Protein 3IM1 (pdb70)

Foldseek 3Di:
DDQDDQPQQQPFAAQDDDAQDPVLLVQLLVQDDLPQALLSLLLSLLPRPVLVPQDDDPPNLVVLVVLQVVFDHDDPPVDDCVDSSSLSSSLLRCQQVVPDDPPSSVVSSLVSLSPRQNSLVSNLCSCVVVFFLCSVVSLQVLQCSQASHHLPDQQCVSQQPCDPVLVVLCVVVVNRHLVSLVPDDDVSNCVSPPDDVSSVVRSCVQSLQPFAKDKDWDWDCQVAAAAFDKGKIKIKMAGPDQHPAQFHRYSRRRHTDGKKKKKWKAAVVVSGTFWIDIGHPRGRMDMDMTIGGGHDAAKTKMKIKIGISHGHPNIDMDIDMGGHD

B-factor: mean 34.62, std 9.52, range [18.9, 93.63]

InterPro domains:
  IPR001650 Helicase, C-terminal domain-like [PF00271] (772-878)
  IPR001650 Helicase, C-terminal domain-like [PS51194] (718-921)
  IPR001650 Helicase, C-terminal domain-like [SM00490] (787-879)
  IPR004179 Sec63 domain [PF02889] (999-1307)
  IPR004179 Sec63 domain [PF02889] (1848-2158)
  IPR004179 Sec63 domain [SM00973] (998-1308)
  IPR004179 Sec63 domain [SM00973] (1846-2160)
  IPR011545 DEAD/DEAH-box helicase domain [PF00270] (500-679)
  IPR011545 DEAD/DEAH-box helicase domain [PF00270] (1349-1518)
  IPR014001 Helicase superfamily 1/2, ATP-binding domain [PS51192] (508-692)
  IPR014001 Helicase superfamily 1/2, ATP-binding domain [PS51192] (1357-1533)
  IPR014001 Helicase superfamily 1/2, ATP-binding domain [SM00487] (495-707)
  IPR014001 Helicase superfamily 1/2, ATP-binding domain [SM00487] (1344-1549)
  IPR014756 Immunoglobulin E-set [SSF81296] (1196-1309)
  IPR014756 Immunoglobulin E-set [SSF81296] (2051-2162)
  IPR027417 P-loop containing nucleoside triphosphate hydrolase [G3DSA:3.40.50.300] (486-702)
  IPR027417 P-loop containing nucleoside triphosphate hydrolase [G3DSA:3.40.50.300] (703-898)
  IPR027417 P-loop containing nucleoside triphosphate hydrolase [G3DSA:3.40.50.300] (1312-1539)
  IPR027417 P-loop containing nucleoside triphosphate hydrolase [G3DSA:3.40.50.300] (1540-1740)
  IPR027417 P-loop containing nucleoside triphosphate hydrolase [SSF52540] (506-893)

Nearest PDB structures (foldseek):
  3im2-assembly1_A  TM=9.579E-01  e=3.573E-57  Saccharomyces cerevisiae
  3jcm-assembly1_N  TM=9.478E-01  e=3.377E-57  Saccharomyces cerevisiae S288C
  7b9v-assembly1_B  TM=9.512E-01  e=3.891E-55  Saccharomyces cerevisiae
  5m52-assembly2_B  TM=9.543E-01  e=1.427E-54  Saccharomyces cerevisiae
  5dca-assembly1_A  TM=9.531E-01  e=4.177E-54  Saccharomyces cerevisiae S288C

Structure (mmCIF, N/CA/C/O backbone):
data_3IM1
#
_entry.id   3IM1
#
_cell.length_a   55.235
_cell.length_b   76.504
_cell.length_c   84.585
_cell.angle_alpha   90.00
_cell.angle_beta   90.00
_cell.angle_gamma   90.00
#
_symmetry.space_group_name_H-M   'P 21 21 21'
#
loop_
_entity.id
_entity.type
_entity.pdbx_description
1 polymer 'Pre-mRNA-splicing helicase BRR2'
2 water water
#
loop_
_atom_site.group_PDB
_atom_site.id
_atom_site.type_symbol
_atom_site.label_atom_id
_atom_site.label_alt_id
_atom_site.label_comp_id
_atom_site.label_asym_id
_atom_site.label_entity_id
_atom_site.label_seq_id
_atom_site.pdbx_PDB_ins_code
_atom_site.Cartn_x
_atom_site.Cartn_y
_atom_site.Cartn_z
_atom_site.occupancy
_atom_site.B_iso_or_equiv
_atom_site.auth_seq_id
_atom_site.auth_comp_id
_atom_site.auth_asym_id
_atom_site.auth_atom_id
_atom_site.pdbx_PDB_model_num
ATOM 1 N N . GLU A 1 4 ? 16.780 62.829 -36.107 1.00 37.96 1839 GLU A N 1
ATOM 2 C CA . GLU A 1 4 ? 16.590 64.045 -35.262 1.00 38.17 1839 GLU A CA 1
ATOM 3 C C . GLU A 1 4 ? 16.368 63.648 -33.807 1.00 37.72 1839 GLU A C 1
ATOM 4 O O . GLU A 1 4 ? 17.328 63.365 -33.083 1.00 38.28 1839 GLU A O 1
ATOM 10 N N . ALA A 1 5 ? 15.097 63.615 -33.396 1.00 37.06 1840 ALA A N 1
ATOM 11 C CA . ALA A 1 5 ? 14.688 63.354 -32.016 1.00 35.88 1840 ALA A CA 1
ATOM 12 C C . ALA A 1 5 ? 15.235 64.376 -31.018 1.00 34.96 1840 ALA A C 1
ATOM 13 O O . ALA A 1 5 ? 16.223 64.128 -30.323 1.00 34.80 1840 ALA A O 1
ATOM 15 N N . THR A 1 6 ? 14.589 65.538 -30.973 0.50 33.55 1841 THR A N 1
ATOM 16 C CA . THR A 1 6 ? 14.873 66.538 -29.952 0.50 32.10 1841 THR A CA 1
ATOM 17 C C . THR A 1 6 ? 14.383 66.000 -28.607 0.50 31.35 1841 THR A C 1
ATOM 18 O O . THR A 1 6 ? 13.268 65.483 -28.505 0.50 30.73 1841 THR A O 1
ATOM 22 N N . GLU A 1 7 ? 15.236 66.095 -27.589 1.00 30.57 1842 GLU A N 1
ATOM 23 C CA . GLU A 1 7 ? 14.824 65.828 -26.215 1.00 30.04 1842 GLU A CA 1
ATOM 24 C C . GLU A 1 7 ? 14.011 67.030 -25.738 1.00 29.61 1842 GLU A C 1
ATOM 25 O O . GLU A 1 7 ? 14.532 68.141 -25.646 1.00 29.19 1842 GLU A O 1
ATOM 31 N N A ILE A 1 8 ? 12.730 66.805 -25.456 0.50 29.27 1843 ILE A N 1
ATOM 32 N N B ILE A 1 8 ? 12.737 66.787 -25.430 0.50 29.28 1843 ILE A N 1
ATOM 33 C CA A ILE A 1 8 ? 11.842 67.875 -25.017 0.50 29.16 1843 ILE A CA 1
ATOM 34 C CA B ILE A 1 8 ? 11.801 67.831 -25.014 0.50 29.20 1843 ILE A CA 1
ATOM 35 C C A ILE A 1 8 ? 11.765 67.904 -23.498 0.50 29.68 1843 ILE A C 1
ATOM 36 C C B ILE A 1 8 ? 11.748 67.899 -23.488 0.50 29.70 1843 ILE A C 1
ATOM 37 O O A ILE A 1 8 ? 11.493 66.879 -22.867 0.50 29.50 1843 ILE A O 1
ATOM 38 O O B ILE A 1 8 ? 11.475 66.887 -22.837 0.50 29.55 1843 ILE A O 1
ATOM 47 N N . ILE A 1 9 ? 12.015 69.083 -22.928 1.00 29.86 1844 ILE A N 1
ATOM 48 C CA . ILE A 1 9 ? 11.953 69.303 -21.465 1.00 31.08 1844 ILE A CA 1
ATOM 49 C C . ILE A 1 9 ? 11.015 70.488 -21.197 1.00 31.66 1844 ILE A C 1
ATOM 50 O O . ILE A 1 9 ? 11.454 71.641 -21.092 1.00 32.08 1844 ILE A O 1
ATOM 55 N N . SER A 1 10 ? 9.720 70.195 -21.121 1.00 32.49 1845 SER A N 1
ATOM 56 C CA . SER A 1 10 ? 8.696 71.239 -21.066 1.00 33.34 1845 SER A CA 1
ATOM 57 C C . SER A 1 10 ? 8.670 71.997 -19.733 1.00 34.11 1845 SER A C 1
ATOM 58 O O . SER A 1 10 ? 8.121 73.107 -19.651 1.00 35.12 1845 SER A O 1
ATOM 61 N N . THR A 1 11 ? 9.261 71.398 -18.704 1.00 34.29 1846 THR A N 1
ATOM 62 C CA . THR A 1 11 ? 9.279 72.001 -17.364 1.00 35.01 1846 THR A CA 1
ATOM 63 C C . THR A 1 11 ? 10.632 72.615 -16.987 1.00 35.65 1846 THR A C 1
ATOM 64 O O . THR A 1 11 ? 10.866 72.943 -15.810 1.00 35.37 1846 THR A O 1
ATOM 68 N N . LEU A 1 12 ? 11.513 72.809 -17.972 1.00 35.52 1847 LEU A N 1
ATOM 69 C CA . LEU A 1 12 ? 12.842 73.371 -17.691 1.00 35.97 1847 LEU A CA 1
ATOM 70 C C . LEU A 1 12 ? 12.716 74.741 -17.024 1.00 37.03 1847 LEU A C 1
ATOM 71 O O . LEU A 1 12 ? 13.274 74.968 -15.932 1.00 36.96 1847 LEU A O 1
ATOM 76 N N . SER A 1 13 ? 11.954 75.629 -17.669 1.00 37.54 1848 SER A N 1
ATOM 77 C CA . SER A 1 13 ? 11.759 77.007 -17.217 1.00 38.66 1848 SER A CA 1
ATOM 78 C C . SER A 1 13 ? 10.272 77.330 -17.008 1.00 39.17 1848 SER A C 1
ATOM 79 O O . SER A 1 13 ? 9.929 78.387 -16.464 1.00 40.10 1848 SER A O 1
ATOM 82 N N . ASN A 1 14 ? 9.401 76.431 -17.462 1.00 39.33 1849 ASN A N 1
ATOM 83 C CA . ASN A 1 14 ? 7.950 76.628 -17.359 1.00 39.54 1849 ASN A CA 1
ATOM 84 C C . ASN A 1 14 ? 7.349 75.564 -16.453 1.00 39.70 1849 ASN A C 1
ATOM 85 O O . ASN A 1 14 ? 6.780 74.562 -16.914 1.00 40.12 1849 ASN A O 1
ATOM 90 N N . GLY A 1 15 ? 7.478 75.795 -15.153 1.00 39.70 1850 GLY A N 1
ATOM 91 C CA . GLY A 1 15 ? 7.105 74.791 -14.167 1.00 39.19 1850 GLY A CA 1
ATOM 92 C C . GLY A 1 15 ? 5.612 74.614 -13.991 1.00 38.84 1850 GLY A C 1
ATOM 93 O O . GLY A 1 15 ? 4.822 75.534 -14.240 1.00 38.70 1850 GLY A O 1
ATOM 94 N N . LEU A 1 16 ? 5.237 73.410 -13.568 1.00 38.17 1851 LEU A N 1
ATOM 95 C CA . LEU A 1 16 ? 3.875 73.119 -13.120 1.00 37.79 1851 LEU A CA 1
ATOM 96 C C . LEU A 1 16 ? 3.641 73.845 -11.798 1.00 36.93 1851 LEU A C 1
ATOM 97 O O . LEU A 1 16 ? 4.591 74.192 -11.099 1.00 36.08 1851 LEU A O 1
ATOM 102 N N . ILE A 1 17 ? 2.385 74.090 -11.445 1.00 36.31 1852 ILE A N 1
ATOM 103 C CA . ILE A 1 17 ? 2.129 74.754 -10.171 1.00 36.12 1852 ILE A CA 1
ATOM 104 C C . ILE A 1 17 ? 1.916 73.713 -9.070 1.00 35.80 1852 ILE A C 1
ATOM 105 O O . ILE A 1 17 ? 0.964 72.925 -9.122 1.00 35.40 1852 ILE A O 1
ATOM 110 N N . ALA A 1 18 ? 2.818 73.713 -8.086 1.00 35.11 1853 ALA A N 1
ATOM 111 C CA . ALA A 1 18 ? 2.723 72.811 -6.940 1.00 35.02 1853 ALA A CA 1
ATOM 112 C C . ALA A 1 18 ? 1.487 73.171 -6.117 1.00 35.11 1853 ALA A C 1
ATOM 113 O O . ALA A 1 18 ? 1.199 74.355 -5.912 1.00 35.17 1853 ALA A O 1
ATOM 115 N N . SER A 1 19 ? 0.749 72.151 -5.679 1.00 34.93 1854 SER A N 1
ATOM 116 C CA . SER A 1 19 ? -0.451 72.361 -4.855 1.00 35.04 1854 SER A CA 1
ATOM 117 C C . SER A 1 19 ? -0.042 73.079 -3.571 1.00 35.02 1854 SER A C 1
ATOM 118 O O . SER A 1 19 ? 0.901 72.657 -2.889 1.00 34.46 1854 SER A O 1
ATOM 121 N N . HIS A 1 20 ? -0.744 74.165 -3.255 1.00 35.20 1855 HIS A N 1
ATOM 122 C CA . HIS A 1 20 ? -0.405 74.990 -2.098 1.00 35.34 1855 HIS A CA 1
ATOM 123 C C . HIS A 1 20 ? -0.869 74.319 -0.816 1.00 34.94 1855 HIS A C 1
ATOM 124 O O . HIS A 1 20 ? -1.979 73.786 -0.750 1.00 34.71 1855 HIS A O 1
ATOM 131 N N . TYR A 1 21 ? -0.008 74.343 0.197 1.00 33.97 1856 TYR A N 1
ATOM 132 C CA . TYR A 1 21 ? -0.389 73.910 1.538 1.00 33.55 1856 TYR A CA 1
ATOM 133 C C . TYR A 1 21 ? 0.499 74.594 2.573 1.00 33.25 1856 TYR A C 1
ATOM 134 O O . TYR A 1 21 ? 1.595 75.068 2.248 1.00 33.50 1856 TYR A O 1
ATOM 143 N N . GLY A 1 22 ? 0.023 74.638 3.810 1.00 33.00 1857 GLY A N 1
ATOM 144 C CA . GLY A 1 22 ? 0.852 75.081 4.930 1.00 32.21 1857 GLY A CA 1
ATOM 145 C C . GLY A 1 22 ? 1.256 73.887 5.782 1.00 31.25 1857 GLY A C 1
ATOM 146 O O . GLY A 1 22 ? 0.402 73.059 6.126 1.00 31.49 1857 GLY A O 1
ATOM 147 N N . VAL A 1 23 ? 2.545 73.811 6.131 1.00 29.61 1858 VAL A N 1
ATOM 148 C CA . VAL A 1 23 ? 3.076 72.738 6.979 1.00 27.91 1858 VAL A CA 1
ATOM 149 C C . VAL A 1 23 ? 2.292 72.697 8.299 1.00 26.93 1858 VAL A C 1
ATOM 150 O O . VAL A 1 23 ? 2.034 73.738 8.913 1.00 26.26 1858 VAL A O 1
ATOM 154 N N . SER A 1 24 ? 1.892 71.494 8.698 1.00 26.48 1859 SER A N 1
ATOM 155 C CA . SER A 1 24 ? 1.104 71.297 9.929 1.00 26.46 1859 SER A CA 1
ATOM 156 C C . SER A 1 24 ? 1.874 71.587 11.221 1.00 26.03 1859 SER A C 1
ATOM 157 O O . SER A 1 24 ? 3.103 71.386 11.307 1.00 24.98 1859 SER A O 1
ATOM 160 N N . PHE A 1 25 ? 1.144 72.032 12.244 1.00 25.56 1860 PHE A N 1
ATOM 161 C CA . PHE A 1 25 ? 1.770 72.240 13.547 1.00 25.84 1860 PHE A CA 1
ATOM 162 C C . PHE A 1 25 ? 2.378 70.934 14.091 1.00 26.07 1860 PHE A C 1
ATOM 163 O O . PHE A 1 25 ? 3.438 70.958 14.721 1.00 25.62 1860 PHE A O 1
ATOM 171 N N . PHE A 1 26 ? 1.719 69.803 13.796 1.00 26.69 1861 PHE A N 1
ATOM 172 C CA . PHE A 1 26 ? 2.196 68.461 14.153 1.00 27.42 1861 PHE A CA 1
ATOM 173 C C . PHE A 1 26 ? 3.615 68.209 13.615 1.00 27.25 1861 PHE A C 1
ATOM 174 O O . PHE A 1 26 ? 4.513 67.729 14.327 1.00 26.82 1861 PHE A O 1
ATOM 182 N N . THR A 1 27 ? 3.808 68.550 12.350 1.00 26.47 1862 THR A N 1
ATOM 183 C CA . THR A 1 27 ? 5.112 68.411 11.710 1.00 26.59 1862 THR A CA 1
ATOM 184 C C . THR A 1 27 ? 6.158 69.353 12.323 1.00 26.57 1862 THR A C 1
ATOM 185 O O . THR A 1 27 ? 7.315 68.944 12.573 1.00 26.12 1862 THR A O 1
ATOM 189 N N . ILE A 1 28 ? 5.758 70.600 12.576 1.00 26.06 1863 ILE A N 1
ATOM 190 C CA . ILE A 1 28 ? 6.673 71.548 13.236 1.00 25.66 1863 ILE A CA 1
ATOM 191 C C . ILE A 1 28 ? 7.101 70.969 14.594 1.00 25.35 1863 ILE A C 1
ATOM 192 O O . ILE A 1 28 ? 8.287 70.996 14.945 1.00 25.03 1863 ILE A O 1
ATOM 197 N N . GLN A 1 29 ? 6.140 70.451 15.364 1.00 24.70 1864 GLN A N 1
ATOM 198 C CA . GLN A 1 29 ? 6.471 69.817 16.654 1.00 25.22 1864 GLN A CA 1
ATOM 199 C C . GLN A 1 29 ? 7.482 68.668 16.503 1.00 25.22 1864 GLN A C 1
ATOM 200 O O . GLN A 1 29 ? 8.481 68.593 17.237 1.00 25.50 1864 GLN A O 1
ATOM 206 N N A SER A 1 30 ? 7.231 67.786 15.538 0.50 24.37 1865 SER A N 1
ATOM 207 N N B SER A 1 30 ? 7.227 67.781 15.539 0.50 25.27 1865 SER A N 1
ATOM 208 C CA A SER A 1 30 ? 8.120 66.656 15.288 0.50 24.14 1865 SER A CA 1
ATOM 209 C CA B SER A 1 30 ? 8.125 66.660 15.250 0.50 26.11 1865 SER A CA 1
ATOM 210 C C A SER A 1 30 ? 9.525 67.101 14.880 0.50 24.66 1865 SER A C 1
ATOM 211 C C B SER A 1 30 ? 9.526 67.128 14.906 0.50 25.65 1865 SER A C 1
ATOM 212 O O A SER A 1 30 ? 10.520 66.540 15.351 0.50 25.08 1865 SER A O 1
ATOM 213 O O B SER A 1 30 ? 10.513 66.609 15.437 0.50 26.07 1865 SER A O 1
ATOM 218 N N . PHE A 1 31 ? 9.609 68.094 13.992 1.00 24.87 1866 PHE A N 1
ATOM 219 C CA . PHE A 1 31 ? 10.911 68.617 13.531 1.00 24.64 1866 PHE A CA 1
ATOM 220 C C . PHE A 1 31 ? 11.675 69.284 14.696 1.00 25.07 1866 PHE A C 1
ATOM 221 O O . PHE A 1 31 ? 12.866 69.037 14.882 1.00 24.85 1866 PHE A O 1
ATOM 229 N N . VAL A 1 32 ? 10.985 70.096 15.497 1.00 25.12 1867 VAL A N 1
ATOM 230 C CA . VAL A 1 32 ? 11.609 70.724 16.672 1.00 24.63 1867 VAL A CA 1
ATOM 231 C C . VAL A 1 32 ? 12.195 69.654 17.612 1.00 25.44 1867 VAL A C 1
ATOM 232 O O . VAL A 1 32 ? 13.320 69.809 18.110 1.00 25.11 1867 VAL A O 1
ATOM 236 N N . SER A 1 33 ? 11.441 68.580 17.855 1.00 25.59 1868 SER A N 1
ATOM 237 C CA . SER A 1 33 ? 11.894 67.466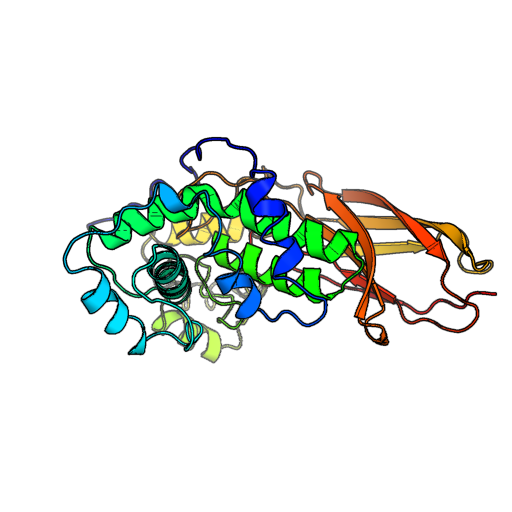 18.706 1.00 27.69 1868 SER A CA 1
ATOM 238 C C . SER A 1 33 ? 13.170 66.782 18.198 1.00 27.89 1868 SER A C 1
ATOM 239 O O . SER A 1 33 ? 14.036 66.397 19.002 1.00 28.74 1868 SER A O 1
ATOM 242 N N . SER A 1 34 ? 13.270 66.638 16.869 1.00 27.36 1869 SER A N 1
ATOM 243 C CA . SER A 1 34 ? 14.333 65.860 16.214 1.00 28.91 1869 SER A CA 1
ATOM 244 C C . SER A 1 34 ? 15.597 66.650 15.878 1.00 28.76 1869 SER A C 1
ATOM 245 O O . SER A 1 34 ? 16.685 66.054 15.752 1.00 30.75 1869 SER A O 1
ATOM 248 N N . LEU A 1 35 ? 15.461 67.965 15.712 1.00 28.04 1870 LEU A N 1
ATOM 249 C CA . LEU A 1 35 ? 16.586 68.820 15.301 1.00 27.41 1870 LEU A CA 1
ATOM 250 C C . LEU A 1 35 ? 17.356 69.375 16.496 1.00 27.11 1870 LEU A C 1
ATOM 251 O O . LEU A 1 35 ? 16.802 69.524 17.586 1.00 27.38 1870 LEU A O 1
ATOM 256 N N . SER A 1 36 ? 18.642 69.648 16.291 1.00 26.75 1871 SER A N 1
ATOM 257 C CA . SER A 1 36 ? 19.482 70.276 17.324 1.00 27.15 1871 SER A CA 1
ATOM 258 C C . SER A 1 36 ? 20.589 71.111 16.683 1.00 26.55 1871 SER A C 1
ATOM 259 O O . SER A 1 36 ? 20.748 71.093 15.443 1.00 26.53 1871 SER A O 1
ATOM 262 N N . ASN A 1 37 ? 21.359 71.819 17.513 1.00 26.43 1872 ASN A N 1
ATOM 263 C CA . ASN A 1 37 ? 22.493 72.599 17.012 1.00 26.76 1872 ASN A CA 1
ATOM 264 C C . ASN A 1 37 ? 23.632 71.746 16.429 1.00 26.69 1872 ASN A C 1
ATOM 265 O O . ASN A 1 37 ? 24.557 72.286 15.827 1.00 27.13 1872 ASN A O 1
ATOM 270 N N . THR A 1 38 ? 23.550 70.419 16.589 1.00 26.18 1873 THR A N 1
ATOM 271 C CA . THR A 1 38 ? 24.563 69.516 16.043 1.00 26.89 1873 THR A CA 1
ATOM 272 C C . THR A 1 38 ? 24.044 68.686 14.856 1.00 26.06 1873 THR A C 1
ATOM 273 O O . THR A 1 38 ? 24.779 67.857 14.305 1.00 26.15 1873 THR A O 1
ATOM 277 N N . SER A 1 39 ? 22.788 68.904 14.459 1.00 25.35 1874 SER A N 1
ATOM 278 C CA . SER A 1 39 ? 22.235 68.185 13.294 1.00 25.58 1874 SER A CA 1
ATOM 279 C C . SER A 1 39 ? 23.114 68.359 12.048 1.00 24.94 1874 SER A C 1
ATOM 280 O O . SER A 1 39 ? 23.546 69.486 11.732 1.00 25.61 1874 SER A O 1
ATOM 283 N N . THR A 1 40 ? 23.363 67.233 11.370 1.00 24.55 1875 THR A N 1
ATOM 284 C CA . THR A 1 40 ? 24.135 67.153 10.099 1.00 24.62 1875 THR A CA 1
ATOM 285 C C . THR A 1 40 ? 23.205 67.117 8.866 1.00 24.06 1875 THR A C 1
ATOM 286 O O . THR A 1 40 ? 21.971 66.990 9.014 1.00 24.38 1875 THR A O 1
ATOM 290 N N A LEU A 1 41 ? 23.781 67.214 7.662 0.50 23.64 1876 LEU A N 1
ATOM 291 N N B LEU A 1 41 ? 23.781 67.231 7.669 0.50 24.19 1876 LEU A N 1
ATOM 292 C CA A LEU A 1 41 ? 23.009 67.097 6.392 0.50 23.69 1876 LEU A CA 1
ATOM 293 C CA B LEU A 1 41 ? 22.986 67.124 6.434 0.50 24.63 1876 LEU A CA 1
ATOM 294 C C A LEU A 1 41 ? 22.201 65.794 6.322 0.50 23.79 1876 LEU A C 1
ATOM 295 C C B LEU A 1 41 ? 22.164 65.826 6.461 0.50 24.14 1876 LEU A C 1
ATOM 296 O O A LEU A 1 41 ? 21.024 65.788 5.898 0.50 24.08 1876 LEU A O 1
ATOM 297 O O B LEU A 1 41 ? 20.926 65.867 6.281 0.50 23.78 1876 LEU A O 1
ATOM 306 N N . LYS A 1 42 ? 22.833 64.698 6.745 1.00 23.81 1877 LYS A N 1
ATOM 307 C CA . LYS A 1 42 ? 22.177 63.389 6.835 1.00 23.59 1877 LYS A CA 1
ATOM 308 C C . LYS A 1 42 ? 20.998 63.442 7.826 1.00 23.32 1877 LYS A C 1
ATOM 309 O O . LYS A 1 42 ? 19.899 63.010 7.489 1.00 23.48 1877 LYS A O 1
ATOM 315 N N . ASN A 1 43 ? 21.235 63.969 9.023 1.00 22.89 1878 ASN A N 1
ATOM 316 C CA . ASN A 1 43 ? 20.158 64.121 10.012 1.00 23.22 1878 ASN A CA 1
ATOM 317 C C . ASN A 1 43 ? 18.986 64.904 9.452 1.00 23.18 1878 ASN A C 1
ATOM 318 O O . ASN A 1 43 ? 17.819 64.490 9.608 1.00 23.24 1878 ASN A O 1
ATOM 323 N N . MET A 1 44 ? 19.282 66.029 8.790 1.00 22.77 1879 MET A N 1
ATOM 324 C CA . MET A 1 44 ? 18.208 66.891 8.243 1.00 24.45 1879 MET A CA 1
ATOM 325 C C . MET A 1 44 ? 17.386 66.199 7.149 1.00 23.57 1879 MET A C 1
ATOM 326 O O . MET A 1 44 ? 16.147 66.342 7.128 1.00 23.38 1879 MET A O 1
ATOM 331 N N . LEU A 1 45 ? 18.049 65.423 6.287 1.00 22.93 1880 LEU A N 1
ATOM 332 C CA . LEU A 1 45 ? 17.344 64.672 5.246 1.00 22.97 1880 LEU A CA 1
ATOM 333 C C . LEU A 1 45 ? 16.417 63.614 5.881 1.00 22.44 1880 LEU A C 1
ATOM 334 O O . LEU A 1 45 ? 15.231 63.478 5.498 1.00 22.58 1880 LEU A O 1
ATOM 339 N N . TYR A 1 46 ? 16.927 62.908 6.894 1.00 23.39 1881 TYR A N 1
ATOM 340 C CA . TYR A 1 46 ? 16.086 61.974 7.659 1.00 24.29 1881 TYR A CA 1
ATOM 341 C C . TYR A 1 46 ? 14.878 62.675 8.290 1.00 23.90 1881 TYR A C 1
ATOM 342 O O . TYR A 1 46 ? 13.727 62.237 8.108 1.00 23.51 1881 TYR A O 1
ATOM 351 N N . VAL A 1 47 ? 15.124 63.769 9.027 1.00 23.43 1882 VAL A N 1
ATOM 352 C CA . VAL A 1 47 ? 14.017 64.517 9.655 1.00 23.80 1882 VAL A CA 1
ATOM 353 C C . VAL A 1 47 ? 12.960 64.920 8.614 1.00 24.46 1882 VAL A C 1
ATOM 354 O O . VAL A 1 47 ? 11.758 64.676 8.815 1.00 24.42 1882 VAL A O 1
ATOM 358 N N A LEU A 1 48 ? 13.397 65.536 7.518 0.50 24.36 1883 LEU A N 1
ATOM 359 N N B LEU A 1 48 ? 13.407 65.512 7.507 0.50 24.73 1883 LEU A N 1
ATOM 360 C CA A LEU A 1 48 ? 12.485 65.867 6.418 0.50 25.04 1883 LEU A CA 1
ATOM 361 C CA B LEU A 1 48 ? 12.498 65.891 6.420 0.50 25.80 1883 LEU A CA 1
ATOM 362 C C A LEU A 1 48 ? 11.578 64.683 6.075 0.50 25.09 1883 LEU A C 1
ATOM 363 C C B LEU A 1 48 ? 11.617 64.720 5.953 0.50 25.52 1883 LEU A C 1
ATOM 364 O O A LEU A 1 48 ? 10.340 64.826 6.028 0.50 25.41 1883 LEU A O 1
ATOM 365 O O B LEU A 1 48 ? 10.423 64.920 5.687 0.50 26.22 1883 LEU A O 1
ATOM 374 N N . SER A 1 49 ? 12.191 63.510 5.896 1.00 25.35 1884 SER A N 1
ATOM 375 C CA . SER A 1 49 ? 11.482 62.287 5.452 1.00 26.57 1884 SER A CA 1
ATOM 376 C C . SER A 1 49 ? 10.368 61.806 6.395 1.00 25.91 1884 SER A C 1
ATOM 377 O O . SER A 1 49 ? 9.538 60.989 6.000 1.00 25.87 1884 SER A O 1
ATOM 380 N N . THR A 1 50 ? 10.383 62.299 7.629 1.00 25.67 1885 THR A N 1
ATOM 381 C CA . THR A 1 50 ? 9.419 61.866 8.644 1.00 25.61 1885 THR A CA 1
ATOM 382 C C . THR A 1 50 ? 8.150 62.711 8.683 1.00 26.10 1885 THR A C 1
ATOM 383 O O . THR A 1 50 ? 7.238 62.396 9.464 1.00 25.70 1885 THR A O 1
ATOM 387 N N . ALA A 1 51 ? 8.093 63.778 7.879 1.00 26.13 1886 ALA A N 1
ATOM 388 C CA . ALA A 1 51 ? 6.892 64.639 7.826 1.00 26.50 1886 ALA A CA 1
ATOM 389 C C . ALA A 1 51 ? 5.619 63.835 7.570 1.00 26.34 1886 ALA A C 1
ATOM 390 O O . ALA A 1 51 ? 5.576 63.027 6.634 1.00 26.90 1886 ALA A O 1
ATOM 392 N N A VAL A 1 52 ? 4.590 64.077 8.390 0.50 26.75 1887 VAL A N 1
ATOM 393 N N B VAL A 1 52 ? 4.580 64.054 8.378 0.50 26.88 1887 VAL A N 1
ATOM 394 C CA A VAL A 1 52 ? 3.302 63.399 8.236 0.50 26.85 1887 VAL A CA 1
ATOM 395 C CA B VAL A 1 52 ? 3.325 63.322 8.173 0.50 27.14 1887 VAL A CA 1
ATOM 396 C C A VAL A 1 52 ? 2.695 63.665 6.850 0.50 27.07 1887 VAL A C 1
ATOM 397 C C B VAL A 1 52 ? 2.664 63.670 6.837 0.50 27.20 1887 VAL A C 1
ATOM 398 O O A VAL A 1 52 ? 1.965 62.833 6.317 0.50 26.88 1887 VAL A O 1
ATOM 399 O O B VAL A 1 52 ? 1.859 62.901 6.322 0.50 27.00 1887 VAL A O 1
ATOM 406 N N . GLU A 1 53 ? 3.028 64.813 6.264 1.00 27.18 1888 GLU A N 1
ATOM 407 C CA . GLU A 1 53 ? 2.522 65.186 4.923 1.00 27.59 1888 GLU A CA 1
ATOM 408 C C . GLU A 1 53 ? 2.885 64.138 3.836 1.00 27.14 1888 GLU A C 1
ATOM 409 O O . GLU A 1 53 ? 2.204 64.033 2.797 1.00 26.90 1888 GLU A O 1
ATOM 415 N N . PHE A 1 54 ? 3.919 63.333 4.088 1.00 26.26 1889 PHE A N 1
ATOM 416 C CA . PHE A 1 54 ? 4.307 62.283 3.115 1.00 26.48 1889 PHE A CA 1
ATOM 417 C C . PHE A 1 54 ? 3.415 61.013 3.153 1.00 27.58 1889 PHE A C 1
ATOM 418 O O . PHE A 1 54 ? 3.600 60.066 2.370 1.00 27.28 1889 PHE A O 1
ATOM 426 N N . GLU A 1 55 ? 2.403 61.039 4.016 1.00 28.63 1890 GLU A N 1
ATOM 427 C CA . GLU A 1 55 ? 1.435 59.952 4.115 1.00 30.20 1890 GLU A CA 1
ATOM 428 C C . GLU A 1 55 ? 0.629 59.803 2.831 1.00 29.72 1890 GLU A C 1
ATOM 429 O O . GLU A 1 55 ? -0.014 58.765 2.629 1.00 30.07 1890 GLU A O 1
ATOM 435 N N . SER A 1 56 ? 0.623 60.842 1.987 1.00 28.20 1891 SER A N 1
ATOM 436 C CA . SER A 1 56 ? -0.053 60.741 0.686 1.00 29.27 1891 SER A CA 1
ATOM 437 C C . SER A 1 56 ? 0.824 60.055 -0.393 1.00 29.36 1891 SER A C 1
ATOM 438 O O . SER A 1 56 ? 0.390 59.894 -1.541 1.00 30.12 1891 SER A O 1
ATOM 441 N N . VAL A 1 57 ? 2.022 59.632 0.001 1.00 29.10 1892 VAL A N 1
ATOM 442 C CA . VAL A 1 57 ? 2.931 58.889 -0.909 1.00 29.61 1892 VAL A CA 1
ATOM 443 C C . VAL A 1 57 ? 2.679 57.359 -0.847 1.00 29.96 1892 VAL A C 1
ATOM 444 O O . VAL A 1 57 ? 2.777 56.725 0.234 1.00 31.74 1892 VAL A O 1
ATOM 448 N N . PRO A 1 58 ? 2.331 56.752 -1.987 1.00 30.45 1893 PRO A N 1
ATOM 449 C CA . PRO A 1 58 ? 1.977 55.324 -1.918 1.00 30.36 1893 PRO A CA 1
ATOM 450 C C . PRO A 1 58 ? 3.149 54.400 -1.555 1.00 29.57 1893 PRO A C 1
ATOM 451 O O . PRO A 1 58 ? 4.277 54.705 -1.927 1.00 28.37 1893 PRO A O 1
ATOM 455 N N . LEU A 1 59 ? 2.864 53.318 -0.812 1.00 29.23 1894 LEU A N 1
ATOM 456 C CA . LEU A 1 59 ? 3.790 52.173 -0.658 1.00 28.79 1894 LEU A CA 1
ATOM 457 C C . LEU A 1 59 ? 3.090 50.919 -1.183 1.00 27.24 1894 LEU A C 1
ATOM 458 O O . LEU A 1 59 ? 2.000 50.567 -0.720 1.00 27.47 1894 LEU A O 1
ATOM 463 N N . ARG A 1 60 ? 3.701 50.267 -2.167 1.00 26.08 1895 ARG A N 1
ATOM 464 C CA . ARG A 1 60 ? 3.121 49.118 -2.846 1.00 26.53 1895 ARG A CA 1
ATOM 465 C C . ARG A 1 60 ? 3.837 47.807 -2.511 1.00 26.32 1895 ARG A C 1
ATOM 466 O O . ARG A 1 60 ? 5.019 47.823 -2.104 1.00 26.13 1895 ARG A O 1
ATOM 474 N N . LYS A 1 61 ? 3.128 46.693 -2.715 1.00 26.13 1896 LYS A N 1
ATOM 475 C CA . LYS A 1 61 ? 3.690 45.351 -2.552 1.00 26.69 1896 LYS A CA 1
ATOM 476 C C . LYS A 1 61 ? 4.965 45.249 -3.388 1.00 26.92 1896 LYS A C 1
ATOM 477 O O . LYS A 1 61 ? 4.949 45.588 -4.579 1.00 27.50 1896 LYS A O 1
ATOM 483 N N . GLY A 1 62 ? 6.060 44.813 -2.760 1.00 27.18 1897 GLY A N 1
ATOM 484 C CA . GLY A 1 62 ? 7.360 44.674 -3.453 1.00 27.50 1897 GLY A CA 1
ATOM 485 C C . GLY A 1 62 ? 8.303 45.865 -3.334 1.00 27.85 1897 GLY A C 1
ATOM 486 O O . GLY A 1 62 ? 9.510 45.737 -3.608 1.00 27.97 1897 GLY A O 1
ATOM 487 N N . ASP A 1 63 ? 7.770 47.017 -2.922 1.00 27.14 1898 ASP A N 1
ATOM 488 C CA . ASP A 1 63 ? 8.570 48.252 -2.856 1.00 27.24 1898 ASP A CA 1
ATOM 489 C C . ASP A 1 63 ? 9.728 48.123 -1.868 1.00 26.82 1898 ASP A C 1
ATOM 490 O O . ASP A 1 63 ? 10.852 48.532 -2.161 1.00 26.50 1898 ASP A O 1
ATOM 495 N N . ARG A 1 64 ? 9.440 47.540 -0.701 1.00 27.52 1899 ARG A N 1
ATOM 496 C CA . ARG A 1 64 ? 10.464 47.411 0.349 1.00 27.32 1899 ARG A CA 1
ATOM 497 C C . ARG A 1 64 ? 11.735 46.704 -0.180 1.00 26.82 1899 ARG A C 1
ATOM 498 O O . ARG A 1 64 ? 12.856 47.202 0.020 1.00 26.83 1899 ARG A O 1
ATOM 506 N N . ALA A 1 65 ? 11.567 45.567 -0.856 1.00 27.08 1900 ALA A N 1
ATOM 507 C CA . ALA A 1 65 ? 12.735 44.847 -1.401 1.00 26.77 1900 ALA A CA 1
ATOM 508 C C . ALA A 1 65 ? 13.498 45.640 -2.465 1.00 26.55 1900 ALA A C 1
ATOM 509 O O . ALA A 1 65 ? 14.733 45.569 -2.526 1.00 25.75 1900 ALA A O 1
ATOM 511 N N . LEU A 1 66 ? 12.771 46.374 -3.312 1.00 25.99 1901 LEU A N 1
ATOM 512 C CA . LEU A 1 66 ? 13.419 47.249 -4.314 1.00 25.69 1901 LEU A CA 1
ATOM 513 C C . LEU A 1 66 ? 14.225 48.360 -3.639 1.00 25.68 1901 LEU A C 1
ATOM 514 O O . LEU A 1 66 ? 15.344 48.687 -4.074 1.00 25.18 1901 LEU A O 1
ATOM 519 N N . LEU A 1 67 ? 13.662 48.934 -2.575 1.00 25.71 1902 LEU A N 1
ATOM 520 C CA . LEU A 1 67 ? 14.338 50.001 -1.819 1.00 26.20 1902 LEU A CA 1
ATOM 521 C C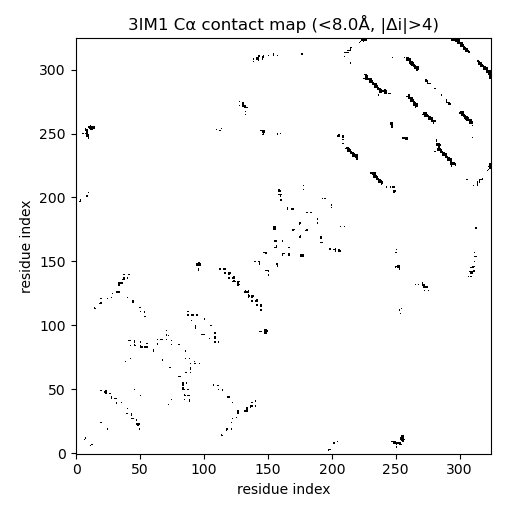 . LEU A 1 67 ? 15.577 49.484 -1.079 1.00 26.75 1902 LEU A C 1
ATOM 522 O O . LEU A 1 67 ? 16.598 50.176 -1.024 1.00 27.85 1902 LEU A O 1
ATOM 527 N N . VAL A 1 68 ? 15.508 48.263 -0.530 1.00 26.71 1903 VAL A N 1
ATOM 528 C CA . VAL A 1 68 ? 16.698 47.679 0.109 1.00 26.63 1903 VAL A CA 1
ATOM 529 C C . VAL A 1 68 ? 17.830 47.560 -0.921 1.00 26.79 1903 VAL A C 1
ATOM 530 O O . VAL A 1 68 ? 18.980 47.891 -0.631 1.00 26.60 1903 VAL A O 1
ATOM 534 N N . LYS A 1 69 ? 17.491 47.123 -2.131 1.00 26.91 1904 LYS A N 1
ATOM 535 C CA . LYS A 1 69 ? 18.490 47.020 -3.202 1.00 27.65 1904 LYS A CA 1
ATOM 536 C C . LYS A 1 69 ? 19.073 48.400 -3.557 1.00 27.50 1904 LYS A C 1
ATOM 537 O O . LYS A 1 69 ? 20.316 48.557 -3.687 1.00 27.37 1904 LYS A O 1
ATOM 543 N N A LEU A 1 70 ? 18.183 49.386 -3.670 0.50 27.42 1905 LEU A N 1
ATOM 544 N N B LEU A 1 70 ? 18.190 49.392 -3.703 0.50 27.56 1905 LEU A N 1
ATOM 545 C CA A LEU A 1 70 ? 18.542 50.769 -3.969 0.50 27.27 1905 LEU A CA 1
ATOM 546 C CA B LEU A 1 70 ? 18.600 50.770 -3.985 0.50 27.60 1905 LEU A CA 1
ATOM 547 C C A LEU A 1 70 ? 19.454 51.387 -2.897 0.50 27.13 1905 LEU A C 1
ATOM 548 C C B LEU A 1 70 ? 19.527 51.322 -2.901 0.50 27.29 1905 LEU A C 1
ATOM 549 O O A LEU A 1 70 ? 20.360 52.154 -3.216 0.50 27.79 1905 LEU A O 1
ATOM 550 O O B LEU A 1 70 ? 20.522 51.968 -3.218 0.50 27.99 1905 LEU A O 1
ATOM 559 N N . SER A 1 71 ? 19.204 51.039 -1.637 1.00 27.06 1906 SER A N 1
ATOM 560 C CA . SER A 1 71 ? 19.975 51.583 -0.496 1.00 26.91 1906 SER A CA 1
ATOM 561 C C . SER A 1 71 ? 21.478 51.259 -0.562 1.00 26.69 1906 SER A C 1
ATOM 562 O O . SER A 1 71 ? 22.296 52.006 -0.031 1.00 26.72 1906 SER A O 1
ATOM 565 N N . LYS A 1 72 ? 21.820 50.136 -1.192 1.00 26.46 1907 LYS A N 1
ATOM 566 C CA . LYS A 1 72 ? 23.236 49.715 -1.334 1.00 26.88 1907 LYS A CA 1
ATOM 567 C C . LYS A 1 72 ? 24.047 50.624 -2.261 1.00 26.61 1907 LYS A C 1
ATOM 568 O O . LYS A 1 72 ? 25.286 50.571 -2.279 1.00 26.76 1907 LYS A O 1
ATOM 574 N N . ARG A 1 73 ? 23.330 51.405 -3.062 1.00 26.99 1908 ARG A N 1
ATOM 575 C CA . ARG A 1 73 ? 23.895 52.302 -4.067 1.00 26.42 1908 ARG A CA 1
ATOM 576 C C . ARG A 1 73 ? 23.908 53.780 -3.647 1.00 26.62 1908 ARG A C 1
ATOM 577 O O . ARG A 1 73 ? 24.273 54.645 -4.456 1.00 27.12 1908 ARG A O 1
ATOM 585 N N . LEU A 1 74 ? 23.434 54.070 -2.427 1.00 25.41 1909 LEU A N 1
ATOM 586 C CA . LEU A 1 74 ? 23.263 55.459 -1.945 1.00 24.98 1909 LEU A CA 1
ATOM 587 C C . LEU A 1 74 ? 24.132 55.759 -0.704 1.00 25.16 1909 LEU A C 1
ATOM 588 O O . LEU A 1 74 ? 24.307 54.869 0.146 1.00 25.45 1909 LEU A O 1
ATOM 593 N N . PRO A 1 75 ? 24.695 56.995 -0.604 1.00 25.28 1910 PRO A N 1
ATOM 594 C CA . PRO A 1 75 ? 25.763 57.258 0.390 1.00 25.42 1910 PRO A CA 1
ATOM 595 C C . PRO A 1 75 ? 25.331 57.443 1.842 1.00 26.12 1910 PRO A C 1
ATOM 596 O O . PRO A 1 75 ? 26.170 57.269 2.739 1.00 26.91 1910 PRO A O 1
ATOM 600 N N . LEU A 1 76 ? 24.071 57.812 2.079 1.00 25.47 1911 LEU A N 1
ATOM 601 C CA . LEU A 1 76 ? 23.600 58.035 3.447 1.00 26.36 1911 LEU A CA 1
ATOM 602 C C . LEU A 1 76 ? 22.726 56.895 3.949 1.00 27.45 1911 LEU A C 1
ATOM 603 O O . LEU A 1 76 ? 21.720 56.513 3.317 1.00 27.01 1911 LEU A O 1
ATOM 608 N N . ARG A 1 77 ? 23.092 56.385 5.115 1.00 27.57 1912 ARG A N 1
ATOM 609 C CA . ARG A 1 77 ? 22.403 55.256 5.723 1.00 28.83 1912 ARG A CA 1
ATOM 610 C C . ARG A 1 77 ? 21.154 55.667 6.513 1.00 27.93 1912 ARG A C 1
ATOM 611 O O . ARG A 1 77 ? 21.204 56.578 7.344 1.00 27.57 1912 ARG A O 1
ATOM 619 N N . PHE A 1 78 ? 20.043 54.970 6.272 1.00 28.39 1913 PHE A N 1
ATOM 620 C CA . PHE A 1 78 ? 18.825 55.139 7.067 1.00 28.35 1913 PHE A CA 1
ATOM 621 C C . PHE A 1 78 ? 19.101 54.665 8.510 1.00 28.90 1913 PHE A C 1
ATOM 622 O O . PHE A 1 78 ? 19.829 53.682 8.695 1.00 29.01 1913 PHE A O 1
ATOM 630 N N . PRO A 1 79 ? 18.563 55.377 9.538 1.00 29.25 1914 PRO A N 1
ATOM 631 C CA . PRO A 1 79 ? 18.811 54.936 10.925 1.00 30.16 1914 PRO A CA 1
ATOM 632 C C . PRO A 1 79 ? 18.550 53.435 11.104 1.00 31.12 1914 PRO A C 1
ATOM 633 O O . PRO A 1 79 ? 17.437 52.960 10.849 1.00 31.28 1914 PRO A O 1
ATOM 637 N N A GLU A 1 80 ? 19.587 52.730 11.563 0.50 31.48 1915 GLU A N 1
ATOM 638 N N B GLU A 1 80 ? 19.580 52.693 11.507 0.50 31.68 1915 GLU A N 1
ATOM 639 C CA A GLU A 1 80 ? 19.626 51.261 11.659 0.50 31.90 1915 GLU A CA 1
ATOM 640 C CA B GLU A 1 80 ? 19.490 51.228 11.570 0.50 32.30 1915 GLU A CA 1
ATOM 641 C C A GLU A 1 80 ? 18.696 50.651 12.713 0.50 32.26 1915 GLU A C 1
ATOM 642 C C B GLU A 1 80 ? 18.480 50.696 12.586 0.50 32.49 1915 GLU A C 1
ATOM 643 O O A GLU A 1 80 ? 18.454 49.441 12.713 0.50 32.36 1915 GLU A O 1
ATOM 644 O O B GLU A 1 80 ? 17.952 49.593 12.423 0.50 32.62 1915 GLU A O 1
ATOM 655 N N . HIS A 1 81 ? 18.200 51.494 13.613 1.00 32.65 1916 HIS A N 1
ATOM 656 C CA . HIS A 1 81 ? 17.318 51.076 14.701 1.00 33.30 1916 HIS A CA 1
ATOM 657 C C . HIS A 1 81 ? 15.844 51.331 14.380 1.00 33.50 1916 HIS A C 1
ATOM 658 O O . HIS A 1 81 ? 14.986 51.219 15.260 1.00 33.73 1916 HIS A O 1
ATOM 665 N N . THR A 1 82 ? 15.560 51.637 13.115 1.00 33.85 1917 THR A N 1
ATOM 666 C CA . THR A 1 82 ? 14.289 52.229 12.703 1.00 33.90 1917 THR A CA 1
ATOM 667 C C . THR A 1 82 ? 13.617 51.412 11.588 1.00 34.09 1917 THR A C 1
ATOM 668 O O . THR A 1 82 ? 14.264 51.056 10.606 1.00 33.87 1917 THR A O 1
ATOM 672 N N . SER A 1 83 ? 12.322 51.128 11.740 1.00 34.19 1918 SER A N 1
ATOM 673 C CA . SER A 1 83 ? 11.588 50.327 10.748 1.00 34.01 1918 SER A CA 1
ATOM 674 C C . SER A 1 83 ? 11.770 50.812 9.304 1.00 34.30 1918 SER A C 1
ATOM 675 O O . SER A 1 83 ? 11.606 52.005 9.018 1.00 34.64 1918 SER A O 1
ATOM 678 N N . SER A 1 84 ? 12.098 49.881 8.402 1.00 33.98 1919 SER A N 1
ATOM 679 C CA . SER A 1 84 ? 12.151 50.184 6.965 1.00 33.33 1919 SER A CA 1
ATOM 680 C C . SER A 1 84 ? 10.818 49.950 6.238 1.00 32.92 1919 SER A C 1
ATOM 681 O O . SER A 1 84 ? 10.740 50.106 5.014 1.00 33.07 1919 SER A O 1
ATOM 684 N N . GLY A 1 85 ? 9.766 49.619 6.987 1.00 32.42 1920 GLY A N 1
ATOM 685 C CA . GLY A 1 85 ? 8.439 49.400 6.400 1.00 32.10 1920 GLY A CA 1
ATOM 686 C C . GLY A 1 85 ? 7.586 50.654 6.315 1.00 31.65 1920 GLY A C 1
ATOM 687 O O . GLY A 1 85 ? 6.381 50.577 6.046 1.00 31.89 1920 GLY A O 1
ATOM 688 N N . SER A 1 86 ? 8.224 51.799 6.537 1.00 30.83 1921 SER A N 1
ATOM 689 C CA . SER A 1 86 ? 7.587 53.109 6.610 1.00 29.70 1921 SER A CA 1
ATOM 690 C C . SER A 1 86 ? 7.711 53.862 5.284 1.00 28.76 1921 SER A C 1
ATOM 691 O O . SER A 1 86 ? 8.628 53.594 4.490 1.00 28.32 1921 SER A O 1
ATOM 694 N N . VAL A 1 87 ? 6.823 54.832 5.058 1.00 28.08 1922 VAL A N 1
ATOM 695 C CA . VAL A 1 87 ? 6.996 55.728 3.909 1.00 27.36 1922 VAL A CA 1
ATOM 696 C C . VAL A 1 87 ? 8.265 56.598 4.052 1.00 25.57 1922 VAL A C 1
ATOM 697 O O . VAL A 1 87 ? 8.871 56.984 3.044 1.00 24.76 1922 VAL A O 1
ATOM 701 N N . SER A 1 88 ? 8.657 56.893 5.294 1.00 24.95 1923 SER A N 1
ATOM 702 C CA . SER A 1 88 ? 9.950 57.555 5.576 1.00 24.88 1923 SER A CA 1
ATOM 703 C C . SER A 1 88 ? 11.132 56.908 4.825 1.00 23.59 1923 SER A C 1
ATOM 704 O O . SER A 1 88 ? 11.985 57.610 4.246 1.00 22.84 1923 SER A O 1
ATOM 707 N N . PHE A 1 89 ? 11.200 55.581 4.850 1.00 23.85 1924 PHE A N 1
ATOM 708 C CA . PHE A 1 89 ? 12.279 54.826 4.147 1.00 23.78 1924 PHE A CA 1
ATOM 709 C C . PHE A 1 89 ? 12.273 55.165 2.647 1.00 23.74 1924 PHE A C 1
ATOM 710 O O . PHE A 1 89 ? 13.303 55.524 2.053 1.00 22.86 1924 PHE A O 1
ATOM 718 N N . LYS A 1 90 ? 11.086 55.107 2.048 1.00 22.93 1925 LYS A N 1
ATOM 719 C CA . LYS A 1 90 ? 10.948 55.425 0.637 1.00 22.68 1925 LYS A CA 1
ATOM 720 C C . LYS A 1 90 ? 11.380 56.852 0.315 1.00 23.33 1925 LYS A C 1
ATOM 721 O O . LYS A 1 90 ? 12.096 57.090 -0.709 1.00 23.24 1925 LYS A O 1
ATOM 727 N N . VAL A 1 91 ? 10.912 57.837 1.108 1.00 21.94 1926 VAL A N 1
ATOM 728 C CA . VAL A 1 91 ? 11.231 59.276 0.851 1.00 22.50 1926 VAL A CA 1
ATOM 729 C C . VAL A 1 91 ? 12.727 59.567 0.991 1.00 22.29 1926 VAL A C 1
ATOM 730 O O . VAL A 1 91 ? 13.339 60.233 0.142 1.00 22.48 1926 VAL A O 1
ATOM 734 N N . PHE A 1 92 ? 13.306 59.068 2.080 1.00 21.57 1927 PHE A N 1
ATOM 735 C CA . PHE A 1 92 ? 14.749 59.243 2.351 1.00 21.58 1927 PHE A CA 1
ATOM 736 C C . PHE A 1 92 ? 15.580 58.704 1.183 1.00 22.49 1927 PHE A C 1
ATOM 737 O O . PHE A 1 92 ? 16.502 59.385 0.696 1.00 24.23 1927 PHE A O 1
ATOM 745 N N . LEU A 1 93 ? 15.253 57.484 0.763 1.00 22.88 1928 LEU A N 1
ATOM 746 C CA . LEU A 1 93 ? 16.014 56.803 -0.388 1.00 22.84 1928 LEU A CA 1
ATOM 747 C C . LEU A 1 93 ? 15.748 57.442 -1.755 1.00 22.53 1928 LEU A C 1
ATOM 748 O O . LEU A 1 93 ? 16.699 57.700 -2.524 1.00 23.37 1928 LEU A O 1
ATOM 753 N N . LEU A 1 94 ? 14.476 57.727 -2.084 1.00 22.72 1929 LEU A N 1
ATOM 754 C CA . LEU A 1 94 ? 14.184 58.352 -3.400 1.00 22.73 1929 LEU A CA 1
ATOM 755 C C . LEU A 1 94 ? 14.745 59.768 -3.531 1.00 23.04 1929 LEU A C 1
ATOM 756 O O . LEU A 1 94 ? 15.211 60.163 -4.616 1.00 24.11 1929 LEU A O 1
ATOM 761 N N . LEU A 1 95 ? 14.791 60.533 -2.435 1.00 22.22 1930 LEU A N 1
ATOM 762 C CA . LEU A 1 95 ? 15.419 61.873 -2.531 1.00 21.88 1930 LEU A CA 1
ATOM 763 C C . LEU A 1 95 ? 16.935 61.723 -2.809 1.00 21.73 1930 LEU A C 1
ATOM 764 O O . LEU A 1 95 ? 17.511 62.512 -3.580 1.00 22.40 1930 LEU A O 1
ATOM 769 N N . GLN A 1 96 ? 17.581 60.727 -2.204 1.00 21.83 1931 GLN A N 1
ATOM 770 C CA . GLN A 1 96 ? 19.009 60.492 -2.519 1.00 22.19 1931 GLN A CA 1
ATOM 771 C C . GLN A 1 96 ? 19.208 60.052 -3.973 1.00 22.87 1931 GLN A C 1
ATOM 772 O O . GLN A 1 96 ? 20.170 60.477 -4.615 1.00 22.66 1931 GLN A O 1
ATOM 778 N N . ALA A 1 97 ? 18.299 59.217 -4.491 1.00 22.81 1932 ALA A N 1
ATOM 779 C CA . ALA A 1 97 ? 18.356 58.765 -5.895 1.00 23.31 1932 ALA A CA 1
ATOM 780 C C . ALA A 1 97 ? 18.205 59.984 -6.834 1.00 23.59 1932 ALA A C 1
ATOM 781 O O . ALA A 1 97 ? 18.858 60.053 -7.888 1.00 24.78 1932 ALA A O 1
ATOM 783 N N . TYR A 1 98 ? 17.365 60.937 -6.422 1.00 22.81 1933 TYR A N 1
ATOM 784 C CA . TYR A 1 98 ? 17.213 62.226 -7.121 1.00 22.43 1933 TYR A CA 1
ATOM 785 C C . TYR A 1 98 ? 18.552 63.009 -7.124 1.00 23.42 1933 TYR A C 1
ATOM 786 O O . TYR A 1 98 ? 19.041 63.423 -8.200 1.00 23.78 1933 TYR A O 1
ATOM 795 N N . PHE A 1 99 ? 19.157 63.204 -5.947 1.00 23.55 1934 PHE A N 1
ATOM 796 C CA . PHE A 1 99 ? 20.458 63.918 -5.878 1.00 23.32 1934 PHE A CA 1
ATOM 797 C C . PHE A 1 99 ? 21.553 63.235 -6.709 1.00 23.74 1934 PHE A C 1
ATOM 798 O O . PHE A 1 99 ? 22.378 63.906 -7.371 1.00 24.12 1934 PHE A O 1
ATOM 806 N N . SER A 1 100 ? 21.549 61.900 -6.680 1.00 23.98 1935 SER A N 1
ATOM 807 C CA . SER A 1 100 ? 22.570 61.091 -7.397 1.00 24.25 1935 SER A CA 1
ATOM 808 C C . SER A 1 100 ? 22.276 60.896 -8.897 1.00 24.71 1935 SER A C 1
ATOM 809 O O . SER A 1 100 ? 23.131 60.373 -9.650 1.00 26.08 1935 SER A O 1
ATOM 812 N N . ARG A 1 101 ? 21.061 61.281 -9.310 1.00 24.84 1936 ARG A N 1
ATOM 813 C CA . ARG A 1 101 ? 20.561 61.104 -10.678 1.00 25.53 1936 ARG A CA 1
ATOM 814 C C . ARG A 1 101 ? 20.598 59.648 -11.154 1.00 25.56 1936 ARG A C 1
ATOM 815 O O . ARG A 1 101 ? 20.989 59.358 -12.305 1.00 26.84 1936 ARG A O 1
ATOM 823 N N . LEU A 1 102 ? 20.195 58.730 -10.268 1.00 26.18 1937 LEU A N 1
ATOM 824 C CA . LEU A 1 102 ? 20.056 57.317 -10.643 1.00 25.89 1937 LEU A CA 1
ATOM 825 C C . LEU A 1 102 ? 18.797 57.063 -11.469 1.00 26.79 1937 LEU A C 1
ATOM 826 O O . LEU A 1 102 ? 17.782 57.730 -11.285 1.00 27.99 1937 LEU A O 1
ATOM 831 N N . GLU A 1 103 ? 18.848 56.064 -12.348 1.00 26.79 1938 GLU A N 1
ATOM 832 C CA . GLU A 1 103 ? 17.653 55.668 -13.090 1.00 27.99 1938 GLU A CA 1
ATOM 833 C C . GLU A 1 103 ? 16.676 54.947 -12.171 1.00 26.98 1938 GLU A C 1
ATOM 834 O O . GLU A 1 103 ? 17.081 54.114 -11.356 1.00 28.07 1938 GLU A O 1
ATOM 840 N N . LEU A 1 104 ? 15.395 55.284 -12.306 1.00 27.26 1939 LEU A N 1
ATOM 841 C CA . LEU A 1 104 ? 14.342 54.716 -11.469 1.00 26.56 1939 LEU A CA 1
ATOM 842 C C . LEU A 1 104 ? 13.261 54.081 -12.348 1.00 26.70 1939 LEU A C 1
ATOM 843 O O . LEU A 1 104 ? 13.014 54.580 -13.451 1.00 27.22 1939 LEU A O 1
ATOM 848 N N . PRO A 1 105 ? 12.610 53.008 -11.854 1.00 26.93 1940 PRO A N 1
ATOM 849 C CA . PRO A 1 105 ? 11.435 52.489 -12.578 1.00 26.75 1940 PRO A CA 1
ATOM 850 C C . PRO A 1 105 ? 10.290 53.517 -12.545 1.00 26.71 1940 PRO A C 1
ATOM 851 O O . PRO A 1 105 ? 10.283 54.423 -11.674 1.00 26.55 1940 PRO A O 1
ATOM 855 N N A VAL A 1 106 ? 9.351 53.380 -13.482 0.50 26.21 1941 VAL A N 1
ATOM 856 N N B VAL A 1 106 ? 9.350 53.391 -13.481 0.50 26.12 1941 VAL A N 1
ATOM 857 C CA A VAL A 1 106 ? 8.280 54.364 -13.689 0.50 25.69 1941 VAL A CA 1
ATOM 858 C CA B VAL A 1 106 ? 8.304 54.403 -13.676 0.50 25.47 1941 VAL A CA 1
ATOM 859 C C A VAL A 1 106 ? 7.509 54.691 -12.401 0.50 25.46 1941 VAL A C 1
ATOM 860 C C B VAL A 1 106 ? 7.494 54.700 -12.401 0.50 25.35 1941 VAL A C 1
ATOM 861 O O A VAL A 1 106 ? 7.285 55.861 -12.090 0.50 24.68 1941 VAL A O 1
ATOM 862 O O B VAL A 1 106 ? 7.226 55.863 -12.099 0.50 24.57 1941 VAL A O 1
ATOM 869 N N . ASP A 1 107 ? 7.124 53.660 -11.655 1.00 25.31 1942 ASP A N 1
ATOM 870 C CA . ASP A 1 107 ? 6.340 53.876 -10.421 1.00 25.48 1942 ASP A CA 1
ATOM 871 C C . ASP A 1 107 ? 7.106 54.715 -9.407 1.00 24.82 1942 ASP A C 1
ATOM 872 O O . ASP A 1 107 ? 6.537 55.609 -8.801 1.00 24.89 1942 ASP A O 1
ATOM 877 N N . PHE A 1 108 ? 8.411 54.479 -9.257 1.00 23.94 1943 PHE A N 1
ATOM 878 C CA . PHE A 1 108 ? 9.215 55.341 -8.376 1.00 24.91 1943 PHE A CA 1
ATOM 879 C C . PHE A 1 108 ? 9.417 56.774 -8.930 1.00 25.16 1943 PHE A C 1
ATOM 880 O O . PHE A 1 108 ? 9.514 57.736 -8.134 1.00 26.27 1943 PHE A O 1
ATOM 888 N N . GLN A 1 109 ? 9.534 56.917 -10.258 1.00 25.38 1944 GLN A N 1
ATOM 889 C CA . GLN A 1 109 ? 9.565 58.268 -10.888 1.00 26.36 1944 GLN A CA 1
ATOM 890 C C . GLN A 1 109 ? 8.298 59.071 -10.513 1.00 25.83 1944 GLN A C 1
ATOM 891 O O . GLN A 1 109 ? 8.375 60.263 -10.141 1.00 26.35 1944 GLN A O 1
ATOM 897 N N . ASN A 1 110 ? 7.149 58.401 -10.592 1.00 25.55 1945 ASN A N 1
ATOM 898 C CA . ASN A 1 110 ? 5.868 58.994 -10.202 1.00 25.29 1945 ASN A CA 1
ATOM 899 C C . ASN A 1 110 ? 5.865 59.413 -8.733 1.00 25.04 1945 ASN A C 1
ATOM 900 O O . ASN A 1 110 ? 5.463 60.539 -8.386 1.00 25.72 1945 ASN A O 1
ATOM 905 N N . ASP A 1 111 ? 6.319 58.503 -7.875 1.00 24.83 1946 ASP A N 1
ATOM 906 C CA . ASP A 1 111 ? 6.389 58.773 -6.438 1.00 24.48 1946 ASP A CA 1
ATOM 907 C C . ASP A 1 111 ? 7.299 59.964 -6.134 1.00 24.23 1946 ASP A C 1
ATOM 908 O O . ASP A 1 111 ? 6.988 60.796 -5.267 1.00 24.95 1946 ASP A O 1
ATOM 913 N N . LEU A 1 112 ? 8.447 60.017 -6.814 1.00 24.24 1947 LEU A N 1
ATOM 914 C CA . LEU A 1 112 ? 9.401 61.110 -6.618 1.00 24.39 1947 LEU A CA 1
ATOM 915 C C . LEU A 1 112 ? 8.795 62.484 -6.989 1.00 24.36 1947 LEU A C 1
ATOM 916 O O . LEU A 1 112 ? 8.990 63.462 -6.257 1.00 23.59 1947 LEU A O 1
ATOM 921 N N . LYS A 1 113 ? 8.033 62.555 -8.088 1.00 24.43 1948 LYS A N 1
ATOM 922 C CA . LYS A 1 113 ? 7.323 63.794 -8.432 1.00 24.83 1948 LYS A CA 1
ATOM 923 C C . LYS A 1 113 ? 6.412 64.239 -7.270 1.00 25.20 1948 LYS A C 1
ATOM 924 O O . LYS A 1 113 ? 6.439 65.423 -6.883 1.00 25.86 1948 LYS A O 1
ATOM 930 N N . ASP A 1 114 ? 5.615 63.299 -6.738 1.00 25.55 1949 ASP A N 1
ATOM 931 C CA . ASP A 1 114 ? 4.707 63.557 -5.595 1.00 25.83 1949 ASP A CA 1
ATOM 932 C C . ASP A 1 114 ? 5.471 64.073 -4.365 1.00 25.11 1949 ASP A C 1
ATOM 933 O O . ASP A 1 114 ? 5.003 64.981 -3.652 1.00 25.43 1949 ASP A O 1
ATOM 938 N N . ILE A 1 115 ? 6.650 63.494 -4.127 1.00 24.64 1950 ILE A N 1
ATOM 939 C CA . ILE A 1 115 ? 7.516 63.905 -3.015 1.00 24.69 1950 ILE A CA 1
ATOM 940 C C . ILE A 1 115 ? 8.029 65.331 -3.222 1.00 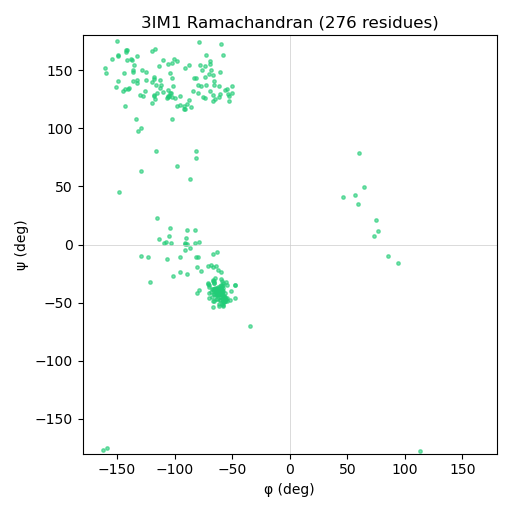24.11 1950 ILE A C 1
ATOM 941 O O . ILE A 1 115 ? 7.901 66.171 -2.328 1.00 24.29 1950 ILE A O 1
ATOM 946 N N . LEU A 1 116 ? 8.541 65.611 -4.417 1.00 24.30 1951 LEU A N 1
ATOM 947 C CA . LEU A 1 116 ? 9.038 66.954 -4.749 1.00 24.27 1951 LEU A CA 1
ATOM 948 C C . LEU A 1 116 ? 7.994 68.058 -4.639 1.00 24.73 1951 LEU A C 1
ATOM 949 O O . LEU A 1 116 ? 8.331 69.199 -4.333 1.00 25.31 1951 LEU A O 1
ATOM 954 N N . GLU A 1 117 ? 6.719 67.731 -4.872 1.00 24.05 1952 GLU A N 1
ATOM 955 C CA . GLU A 1 117 ? 5.652 68.730 -4.768 1.00 25.61 1952 GLU A CA 1
ATOM 956 C C . GLU A 1 117 ? 5.578 69.337 -3.359 1.00 25.36 1952 GLU A C 1
ATOM 957 O O . GLU A 1 117 ? 5.059 70.449 -3.182 1.00 26.06 1952 GLU A O 1
ATOM 963 N N . LYS A 1 118 ? 6.076 68.598 -2.367 1.00 25.35 1953 LYS A N 1
ATOM 964 C CA . LYS A 1 118 ? 5.908 68.969 -0.959 1.00 25.75 1953 LYS A CA 1
ATOM 965 C C . LYS A 1 118 ? 7.175 69.505 -0.291 1.00 26.23 1953 LYS A C 1
ATOM 966 O O . LYS A 1 118 ? 7.112 70.067 0.814 1.00 26.23 1953 LYS A O 1
ATOM 972 N N . VAL A 1 119 ? 8.321 69.337 -0.945 1.00 25.60 1954 VAL A N 1
ATOM 973 C CA . VAL A 1 119 ? 9.596 69.574 -0.233 1.00 25.93 1954 VAL A CA 1
ATOM 974 C C . VAL A 1 119 ? 9.930 71.023 0.096 1.00 25.92 1954 VAL A C 1
ATOM 975 O O . VAL A 1 119 ? 10.559 71.280 1.141 1.00 27.16 1954 VAL A O 1
ATOM 979 N N . VAL A 1 120 ? 9.545 71.974 -0.759 1.00 25.42 1955 VAL A N 1
ATOM 980 C CA . VAL A 1 120 ? 9.946 73.373 -0.545 1.00 25.85 1955 VAL A CA 1
ATOM 981 C C . VAL A 1 120 ? 9.410 73.971 0.786 1.00 25.27 1955 VAL A C 1
ATOM 982 O O . VAL A 1 120 ? 10.192 74.510 1.574 1.00 25.69 1955 VAL A O 1
ATOM 986 N N . PRO A 1 121 ? 8.096 73.862 1.057 1.00 25.03 1956 PRO A N 1
ATOM 987 C CA . PRO A 1 121 ? 7.636 74.357 2.370 1.00 24.87 1956 PRO A CA 1
ATOM 988 C C . PRO A 1 121 ? 8.348 73.667 3.562 1.00 24.95 1956 PRO A C 1
ATOM 989 O O . PRO A 1 121 ? 8.658 74.322 4.566 1.00 25.37 1956 PRO A O 1
ATOM 993 N N . LEU A 1 122 ? 8.609 72.364 3.435 1.00 24.06 1957 LEU A N 1
ATOM 994 C CA . LEU A 1 122 ? 9.244 71.591 4.533 1.00 24.04 1957 LEU A CA 1
ATOM 995 C C . LEU A 1 122 ? 10.703 72.018 4.802 1.00 24.43 1957 LEU A C 1
ATOM 996 O O . LEU A 1 122 ? 11.099 72.222 5.959 1.00 24.42 1957 LEU A O 1
ATOM 1001 N N . ILE A 1 123 ? 11.502 72.186 3.750 1.00 25.33 1958 ILE A N 1
ATOM 1002 C CA . ILE A 1 123 ? 12.892 72.614 3.971 1.00 25.60 1958 ILE A CA 1
ATOM 1003 C C . ILE A 1 123 ? 12.952 74.047 4.527 1.00 25.96 1958 ILE A C 1
ATOM 1004 O O . ILE A 1 123 ? 13.816 74.362 5.347 1.00 26.92 1958 ILE A O 1
ATOM 1009 N N . ASN A 1 124 ? 11.985 74.887 4.144 1.00 26.04 1959 ASN A N 1
ATOM 1010 C CA . ASN A 1 124 ? 11.894 76.242 4.718 1.00 26.21 1959 ASN A CA 1
ATOM 1011 C C . ASN A 1 124 ? 11.572 76.232 6.219 1.00 25.78 1959 ASN A C 1
ATOM 1012 O O . ASN A 1 124 ? 12.114 77.052 6.980 1.00 25.78 1959 ASN A O 1
ATOM 1017 N N . VAL A 1 125 ? 10.720 75.299 6.651 1.00 25.24 1960 VAL A N 1
ATOM 1018 C CA . VAL A 1 125 ? 10.453 75.118 8.096 1.00 25.20 1960 VAL A CA 1
ATOM 1019 C C . VAL A 1 125 ? 11.738 74.685 8.843 1.00 25.21 1960 VAL A C 1
ATOM 1020 O O . VAL A 1 125 ? 12.056 75.194 9.937 1.00 25.40 1960 VAL A O 1
ATOM 1024 N N . VAL A 1 126 ? 12.510 73.771 8.244 1.00 24.48 1961 VAL A N 1
ATOM 1025 C CA . VAL A 1 126 ? 13.804 73.379 8.845 1.00 25.04 1961 VAL A CA 1
ATOM 1026 C C . VAL A 1 126 ? 14.737 74.590 9.037 1.00 25.01 1961 VAL A C 1
ATOM 1027 O O . VAL A 1 126 ? 15.285 74.793 10.134 1.00 24.70 1961 VAL A O 1
ATOM 1031 N N . VAL A 1 127 ? 14.908 75.405 7.979 1.00 25.21 1962 VAL A N 1
ATOM 1032 C CA . VAL A 1 127 ? 15.718 76.617 8.060 1.00 25.62 1962 VAL A CA 1
ATOM 1033 C C . VAL A 1 127 ? 15.184 77.550 9.153 1.00 25.31 1962 VAL A C 1
ATOM 1034 O O . VAL A 1 127 ? 15.961 78.043 9.950 1.00 26.00 1962 VAL A O 1
ATOM 1038 N N . ASP A 1 128 ? 13.860 77.724 9.213 1.00 25.55 1963 ASP A N 1
ATOM 1039 C CA . ASP A 1 128 ? 13.225 78.617 10.202 1.00 25.47 1963 ASP A CA 1
ATOM 1040 C C . ASP A 1 128 ? 13.410 78.108 11.650 1.00 25.20 1963 ASP A C 1
ATOM 1041 O O . ASP A 1 128 ? 13.708 78.906 12.540 1.00 25.31 1963 ASP A O 1
ATOM 1046 N N . ILE A 1 129 ? 13.250 76.801 11.884 1.00 24.35 1964 ILE A N 1
ATOM 1047 C CA . ILE A 1 129 ? 13.469 76.216 13.232 1.00 23.67 1964 ILE A CA 1
ATOM 1048 C C . ILE A 1 129 ? 14.915 76.489 13.693 1.00 24.08 1964 ILE A C 1
ATOM 1049 O O . ILE A 1 129 ? 15.164 77.014 14.797 1.00 24.89 1964 ILE A O 1
ATOM 1054 N N . LEU A 1 130 ? 15.873 76.161 12.834 1.00 24.34 1965 LEU A N 1
ATOM 1055 C CA . LEU A 1 130 ? 17.277 76.283 13.220 1.00 24.75 1965 LEU A CA 1
ATOM 1056 C C . LEU A 1 130 ? 17.661 77.751 13.432 1.00 25.25 1965 LEU A C 1
ATOM 1057 O O . LEU A 1 130 ? 18.269 78.090 14.449 1.00 25.63 1965 LEU A O 1
ATOM 1062 N N . SER A 1 131 ? 17.302 78.614 12.476 1.00 25.14 1966 SER A N 1
ATOM 1063 C CA . SER A 1 131 ? 17.644 80.048 12.564 1.00 25.96 1966 SER A CA 1
ATOM 1064 C C . SER A 1 131 ? 16.964 80.771 13.744 1.00 25.52 1966 SER A C 1
ATOM 1065 O O . SER A 1 131 ? 17.565 81.640 14.379 1.00 25.77 1966 SER A O 1
ATOM 1068 N N . ALA A 1 132 ? 15.707 80.425 14.019 1.00 26.01 1967 ALA A N 1
ATOM 1069 C CA . ALA A 1 132 ? 14.950 81.057 15.112 1.00 25.74 1967 ALA A CA 1
ATOM 1070 C C . ALA A 1 132 ? 15.643 80.863 16.452 1.00 25.67 1967 ALA A C 1
ATOM 1071 O O . ALA A 1 132 ? 15.516 81.707 17.363 1.00 26.08 1967 ALA A O 1
ATOM 1073 N N . ASN A 1 133 ? 16.338 79.730 16.573 1.00 26.07 1968 ASN A N 1
ATOM 1074 C CA . ASN A 1 133 ? 17.109 79.361 17.767 1.00 26.26 1968 ASN A CA 1
ATOM 1075 C C . ASN A 1 133 ? 18.553 79.859 17.735 1.00 26.12 1968 ASN A C 1
ATOM 1076 O O . ASN A 1 133 ? 19.311 79.635 18.681 1.00 26.54 1968 ASN A O 1
ATOM 1081 N N . GLY A 1 134 ? 18.921 80.558 16.668 1.00 26.69 1969 GLY A N 1
ATOM 1082 C CA . GLY A 1 134 ? 20.275 81.116 16.540 1.00 26.38 1969 GLY A CA 1
ATOM 1083 C C . GLY A 1 134 ? 21.376 80.109 16.202 1.00 26.42 1969 GLY A C 1
ATOM 1084 O O . GLY A 1 134 ? 22.548 80.372 16.460 1.00 25.98 1969 GLY A O 1
ATOM 1085 N N . TYR A 1 135 ? 21.000 78.957 15.638 1.00 25.78 1970 TYR A N 1
ATOM 1086 C CA . TYR A 1 135 ? 21.970 77.900 15.300 1.00 25.90 1970 TYR A CA 1
ATOM 1087 C C . TYR A 1 135 ? 22.554 78.134 13.905 1.00 25.53 1970 TYR A C 1
ATOM 1088 O O . TYR A 1 135 ? 21.800 78.212 12.920 1.00 26.30 1970 TYR A O 1
ATOM 1097 N N . LEU A 1 136 ? 23.880 78.218 13.800 1.00 25.05 1971 LEU A N 1
ATOM 1098 C CA . LEU A 1 136 ? 24.492 78.459 12.489 1.00 25.29 1971 LEU A CA 1
ATOM 1099 C C . LEU A 1 136 ? 24.313 77.299 11.508 1.00 24.52 1971 LEU A C 1
ATOM 1100 O O . LEU A 1 136 ? 24.447 77.516 10.290 1.00 24.14 1971 LEU A O 1
ATOM 1105 N N . ASN A 1 137 ? 24.013 76.086 12.016 1.00 23.65 1972 ASN A N 1
ATOM 1106 C CA . ASN A 1 137 ? 23.728 74.954 11.091 1.00 24.32 1972 ASN A CA 1
ATOM 1107 C C . ASN A 1 137 ? 22.481 75.161 10.213 1.00 24.85 1972 ASN A C 1
ATOM 1108 O O . ASN A 1 137 ? 22.222 74.366 9.299 1.00 24.86 1972 ASN A O 1
ATOM 1113 N N . ALA A 1 138 ? 21.737 76.236 10.465 1.00 25.23 1973 ALA A N 1
ATOM 1114 C CA . ALA A 1 138 ? 20.728 76.719 9.494 1.00 26.03 1973 ALA A CA 1
ATOM 1115 C C . ALA A 1 138 ? 21.312 76.785 8.078 1.00 25.78 1973 ALA A C 1
ATOM 1116 O O . ALA A 1 138 ? 20.607 76.517 7.113 1.00 25.83 1973 ALA A O 1
ATOM 1118 N N . THR A 1 139 ? 22.606 77.121 7.956 1.00 25.65 1974 THR A N 1
ATOM 1119 C CA . THR A 1 139 ? 23.252 77.199 6.632 1.00 25.95 1974 THR A CA 1
ATOM 1120 C C . THR A 1 139 ? 23.368 75.843 5.913 1.00 25.93 1974 THR A C 1
ATOM 1121 O O . THR A 1 139 ? 23.348 75.797 4.667 1.00 26.11 1974 THR A O 1
ATOM 1125 N N . THR A 1 140 ? 23.488 74.756 6.688 1.00 25.24 1975 THR A N 1
ATOM 1126 C CA . THR A 1 140 ? 23.484 73.390 6.133 1.00 24.92 1975 THR A CA 1
ATOM 1127 C C . THR A 1 140 ? 22.095 73.049 5.574 1.00 24.54 1975 THR A C 1
ATOM 1128 O O . THR A 1 140 ? 21.980 72.454 4.480 1.00 24.91 1975 THR A O 1
ATOM 1132 N N . ALA A 1 141 ? 21.048 73.460 6.296 1.00 24.71 1976 ALA A N 1
ATOM 1133 C CA . ALA A 1 141 ? 19.685 73.330 5.770 1.00 24.03 1976 ALA A CA 1
ATOM 1134 C C . ALA A 1 141 ? 19.492 74.100 4.435 1.00 24.44 1976 ALA A C 1
ATOM 1135 O O . ALA A 1 141 ? 18.790 73.636 3.530 1.00 24.75 1976 ALA A O 1
ATOM 1137 N N . MET A 1 142 ? 20.124 75.269 4.318 1.00 25.47 1977 MET A N 1
ATOM 1138 C CA . MET A 1 142 ? 20.092 76.066 3.067 1.00 25.15 1977 MET A CA 1
ATOM 1139 C C . MET A 1 142 ? 20.780 75.318 1.914 1.00 25.62 1977 MET A C 1
ATOM 1140 O O . MET A 1 142 ? 20.292 75.330 0.785 1.00 24.72 1977 MET A O 1
ATOM 1145 N N . ASP A 1 143 ? 21.901 74.654 2.203 1.00 24.85 1978 ASP A N 1
ATOM 1146 C CA . ASP A 1 143 ? 22.551 73.752 1.219 1.00 25.85 1978 ASP A CA 1
ATOM 1147 C C . ASP A 1 143 ? 21.590 72.659 0.726 1.00 25.18 1978 ASP A C 1
ATOM 1148 O O . ASP A 1 143 ? 21.479 72.383 -0.496 1.00 24.54 1978 ASP A O 1
ATOM 1153 N N . LEU A 1 144 ? 20.868 72.037 1.659 1.00 24.79 1979 LEU A N 1
ATOM 1154 C CA . LEU A 1 144 ? 19.879 71.024 1.271 1.00 24.44 1979 LEU A CA 1
ATOM 1155 C C . LEU A 1 144 ? 18.751 71.622 0.424 1.00 24.60 1979 LEU A C 1
ATOM 1156 O O . LEU A 1 144 ? 18.277 70.974 -0.536 1.00 25.33 1979 LEU A O 1
ATOM 1161 N N . ALA A 1 145 ? 18.326 72.850 0.752 1.00 24.33 1980 ALA A N 1
ATOM 1162 C CA . ALA A 1 145 ? 17.326 73.571 -0.070 1.00 24.67 1980 ALA A CA 1
ATOM 1163 C C . ALA A 1 145 ? 17.775 73.703 -1.531 1.00 24.64 1980 ALA A C 1
ATOM 1164 O O . ALA A 1 145 ? 16.999 73.396 -2.447 1.00 24.52 1980 ALA A O 1
ATOM 1166 N N . GLN A 1 146 ? 19.031 74.105 -1.744 1.00 23.75 1981 GLN A N 1
ATOM 1167 C CA . GLN A 1 146 ? 19.588 74.219 -3.104 1.00 23.62 1981 GLN A CA 1
ATOM 1168 C C . GLN A 1 146 ? 19.573 72.856 -3.837 1.00 23.68 1981 GLN A C 1
ATOM 1169 O O . GLN A 1 146 ? 19.167 72.785 -5.018 1.00 24.45 1981 GLN A O 1
ATOM 1175 N N . MET A 1 147 ? 19.996 71.790 -3.137 1.00 22.34 1982 MET A N 1
ATOM 1176 C CA . MET A 1 147 ? 20.033 70.405 -3.693 1.00 23.21 1982 MET A CA 1
ATOM 1177 C C . MET A 1 147 ? 18.644 69.939 -4.143 1.00 23.51 1982 MET A C 1
ATOM 1178 O O . MET A 1 147 ? 18.496 69.260 -5.180 1.00 23.54 1982 MET A O 1
ATOM 1183 N N . LEU A 1 148 ? 17.625 70.301 -3.363 1.00 23.85 1983 LEU A N 1
ATOM 1184 C CA . LEU A 1 148 ? 16.247 69.911 -3.686 1.00 23.41 1983 LEU A CA 1
ATOM 1185 C C . LEU A 1 148 ? 15.748 70.570 -4.989 1.00 23.92 1983 LEU A C 1
ATOM 1186 O O . LEU A 1 148 ? 14.931 69.986 -5.716 1.00 25.02 1983 LEU A O 1
ATOM 1191 N N . ILE A 1 149 ? 16.242 71.779 -5.272 1.00 23.53 1984 ILE A N 1
ATOM 1192 C CA . ILE A 1 149 ? 15.854 72.494 -6.507 1.00 24.10 1984 ILE A CA 1
ATOM 1193 C C . ILE A 1 149 ? 16.636 72.004 -7.724 1.00 23.83 1984 ILE A C 1
ATOM 1194 O O . ILE A 1 149 ? 16.056 71.867 -8.801 1.00 25.35 1984 ILE A O 1
ATOM 1199 N N . GLN A 1 150 ? 17.942 71.771 -7.572 1.00 23.13 1985 GLN A N 1
ATOM 1200 C CA . GLN A 1 150 ? 18.737 71.385 -8.757 1.00 23.16 1985 GLN A CA 1
ATOM 1201 C C . GLN A 1 150 ? 18.970 69.878 -9.007 1.00 23.40 1985 GLN A C 1
ATOM 1202 O O . GLN A 1 150 ? 19.453 69.474 -10.092 1.00 24.65 1985 GLN A O 1
ATOM 1208 N N . GLY A 1 151 ? 18.634 69.042 -8.031 1.00 22.01 1986 GLY A N 1
ATOM 1209 C CA . GLY A 1 151 ? 18.809 67.584 -8.171 1.00 22.10 1986 GLY A CA 1
ATOM 1210 C C . GLY A 1 151 ? 20.281 67.200 -8.310 1.00 22.84 1986 GLY A C 1
ATOM 1211 O O . GLY A 1 151 ? 20.660 66.437 -9.204 1.00 23.66 1986 GLY A O 1
ATOM 1212 N N . VAL A 1 152 ? 21.084 67.738 -7.403 1.00 23.30 1987 VAL A N 1
ATOM 1213 C CA . VAL A 1 152 ? 22.519 67.418 -7.297 1.00 23.63 1987 VAL A CA 1
ATOM 1214 C C . VAL A 1 152 ? 22.892 67.372 -5.810 1.00 24.29 1987 VAL A C 1
ATOM 1215 O O . VAL A 1 152 ? 22.117 67.826 -4.950 1.00 24.90 1987 VAL A O 1
ATOM 1219 N N . TRP A 1 153 ? 24.088 66.850 -5.513 1.00 24.26 1988 TRP A N 1
ATOM 1220 C CA . TRP A 1 153 ? 24.615 66.920 -4.155 1.00 24.50 1988 TRP A CA 1
ATOM 1221 C C . TRP A 1 153 ? 25.400 68.237 -3.903 1.00 25.22 1988 TRP A C 1
ATOM 1222 O O . TRP A 1 153 ? 25.971 68.852 -4.841 1.00 25.84 1988 TRP A O 1
ATOM 1233 N N . ASP A 1 154 ? 25.442 68.635 -2.631 1.00 25.47 1989 ASP A N 1
ATOM 1234 C CA . ASP A 1 154 ? 26.193 69.838 -2.224 1.00 26.12 1989 ASP A CA 1
ATOM 1235 C C . ASP A 1 154 ? 27.640 69.757 -2.662 1.00 26.77 1989 ASP A C 1
ATOM 1236 O O . ASP A 1 154 ? 28.250 70.789 -2.988 1.00 28.22 1989 ASP A O 1
ATOM 1241 N N . VAL A 1 155 ? 28.180 68.536 -2.701 1.00 26.71 1990 VAL A N 1
ATOM 1242 C CA . VAL A 1 155 ? 29.582 68.304 -3.063 1.00 27.72 1990 VAL A CA 1
ATOM 1243 C C . VAL A 1 155 ? 29.819 68.054 -4.558 1.00 27.70 1990 VAL A C 1
ATOM 1244 O O . VAL A 1 155 ? 30.969 67.847 -4.984 1.00 28.52 1990 VAL A O 1
ATOM 1248 N N . ASP A 1 156 ? 28.751 68.086 -5.358 1.00 27.90 1991 ASP A N 1
ATOM 1249 C CA . ASP A 1 156 ? 28.885 67.834 -6.792 1.00 28.54 1991 ASP A CA 1
ATOM 1250 C C . ASP A 1 156 ? 29.617 68.967 -7.491 1.00 28.20 1991 ASP A C 1
ATOM 1251 O O . ASP A 1 156 ? 29.652 70.100 -7.007 1.00 28.42 1991 ASP A O 1
ATOM 1256 N N . ASN A 1 157 ? 30.234 68.637 -8.619 1.00 28.84 1992 ASN A N 1
ATOM 1257 C CA . ASN A 1 157 ? 30.772 69.637 -9.536 1.00 29.49 1992 ASN A CA 1
ATOM 1258 C C . ASN A 1 157 ? 29.615 70.616 -9.856 1.00 29.01 1992 ASN A C 1
ATOM 1259 O O . ASN A 1 157 ? 28.565 70.178 -10.306 1.00 29.27 1992 ASN A O 1
ATOM 1264 N N A PRO A 1 158 ? 29.779 71.920 -9.555 0.50 29.48 1993 PRO A N 1
ATOM 1265 N N B PRO A 1 158 ? 29.816 71.934 -9.615 0.50 29.69 1993 PRO A N 1
ATOM 1266 C CA A PRO A 1 158 ? 28.676 72.860 -9.838 0.50 29.60 1993 PRO A CA 1
ATOM 1267 C CA B PRO A 1 158 ? 28.799 72.988 -9.860 0.50 29.88 1993 PRO A CA 1
ATOM 1268 C C A PRO A 1 158 ? 28.202 72.870 -11.298 0.50 29.45 1993 PRO A C 1
ATOM 1269 C C B PRO A 1 158 ? 28.304 73.089 -11.307 0.50 29.66 1993 PRO A C 1
ATOM 1270 O O A PRO A 1 158 ? 27.005 73.112 -11.555 0.50 29.05 1993 PRO A O 1
ATOM 1271 O O B PRO A 1 158 ? 27.206 73.614 -11.564 0.50 29.76 1993 PRO A O 1
ATOM 1278 N N . LEU A 1 159 ? 29.112 72.592 -12.239 1.00 29.49 1994 LEU A N 1
ATOM 1279 C CA . LEU A 1 159 ? 28.735 72.509 -13.660 1.00 29.68 1994 LEU A CA 1
ATOM 1280 C C . LEU A 1 159 ? 27.672 71.424 -13.965 1.00 29.59 1994 LEU A C 1
ATOM 1281 O O . LEU A 1 159 ? 27.006 71.474 -15.022 1.00 29.69 1994 LEU A O 1
ATOM 1286 N N A ARG A 1 160 ? 27.500 70.467 -13.046 0.50 29.35 1995 ARG A N 1
ATOM 1287 N N B ARG A 1 160 ? 27.508 70.468 -13.047 0.50 29.25 1995 ARG A N 1
ATOM 1288 C CA A ARG A 1 160 ? 26.532 69.385 -13.234 0.50 29.55 1995 ARG A CA 1
ATOM 1289 C CA B ARG A 1 160 ? 26.533 69.393 -13.212 0.50 29.23 1995 ARG A CA 1
ATOM 1290 C C A ARG A 1 160 ? 25.084 69.910 -13.249 0.50 28.76 1995 ARG A C 1
ATOM 1291 C C B ARG A 1 160 ? 25.108 69.954 -13.325 0.50 28.60 1995 ARG A C 1
ATOM 1292 O O A ARG A 1 160 ? 24.171 69.218 -13.726 0.50 29.31 1995 ARG A O 1
ATOM 1293 O O B ARG A 1 160 ? 24.239 69.339 -13.952 0.50 29.11 1995 ARG A O 1
ATOM 1308 N N . GLN A 1 161 ? 24.869 71.130 -12.740 1.00 28.11 1996 GLN A N 1
ATOM 1309 C CA . GLN A 1 161 ? 23.527 71.791 -12.840 1.00 28.06 1996 GLN A CA 1
ATOM 1310 C C . GLN A 1 161 ? 23.120 72.159 -14.262 1.00 27.99 1996 GLN A C 1
ATOM 1311 O O . GLN A 1 161 ? 21.922 72.284 -14.572 1.00 28.72 1996 GLN A O 1
ATOM 1317 N N . ILE A 1 162 ? 24.116 72.404 -15.116 1.00 28.70 1997 ILE A N 1
ATOM 1318 C CA . ILE A 1 162 ? 23.841 72.905 -16.466 1.00 28.34 1997 ILE A CA 1
ATOM 1319 C C . ILE A 1 162 ? 23.276 71.753 -17.306 1.00 28.64 1997 ILE A C 1
ATOM 1320 O O . ILE A 1 162 ? 23.873 70.679 -17.374 1.00 28.89 1997 ILE A O 1
ATOM 1325 N N . PRO A 1 163 ? 22.097 71.955 -17.933 1.00 29.11 1998 PRO A N 1
ATOM 1326 C CA . PRO A 1 163 ? 21.572 70.861 -18.782 1.00 28.97 1998 PRO A CA 1
ATOM 1327 C C . PRO A 1 163 ? 22.599 70.316 -19.797 1.00 29.66 1998 PRO A C 1
ATOM 1328 O O . PRO A 1 163 ? 23.310 71.098 -20.422 1.00 29.43 1998 PRO A O 1
ATOM 1332 N N . HIS A 1 164 ? 22.667 68.981 -19.926 1.00 30.01 1999 HIS A N 1
ATOM 1333 C CA . HIS A 1 164 ? 23.509 68.247 -20.903 1.00 30.61 1999 HIS A CA 1
ATOM 1334 C C . HIS A 1 164 ? 25.005 68.228 -20.616 1.00 30.94 1999 HIS A C 1
ATOM 1335 O O . HIS A 1 164 ? 25.789 67.750 -21.451 1.00 31.20 1999 HIS A O 1
ATOM 1342 N N . PHE A 1 165 ? 25.407 68.731 -19.445 1.00 31.00 2000 PHE A N 1
ATOM 1343 C CA . PHE A 1 165 ? 26.817 68.661 -19.050 1.00 32.29 2000 PHE A CA 1
ATOM 1344 C C . PHE A 1 165 ? 27.138 67.274 -18.479 1.00 33.03 2000 PHE A C 1
ATOM 1345 O O . PHE A 1 165 ? 27.151 67.070 -17.256 1.00 33.83 2000 PHE A O 1
ATOM 1353 N N . ASN A 1 166 ? 27.349 66.320 -19.392 1.00 33.85 2001 ASN A N 1
ATOM 1354 C CA . ASN A 1 166 ? 27.671 64.939 -19.046 1.00 34.96 2001 ASN A CA 1
ATOM 1355 C C . ASN A 1 166 ? 29.141 64.792 -18.667 1.00 35.06 2001 ASN A C 1
ATOM 1356 O O . ASN A 1 166 ? 29.916 65.745 -18.790 1.00 35.22 2001 ASN A O 1
ATOM 1361 N N . ASN A 1 167 ? 29.521 63.597 -18.218 1.00 35.47 2002 ASN A N 1
ATOM 1362 C CA . A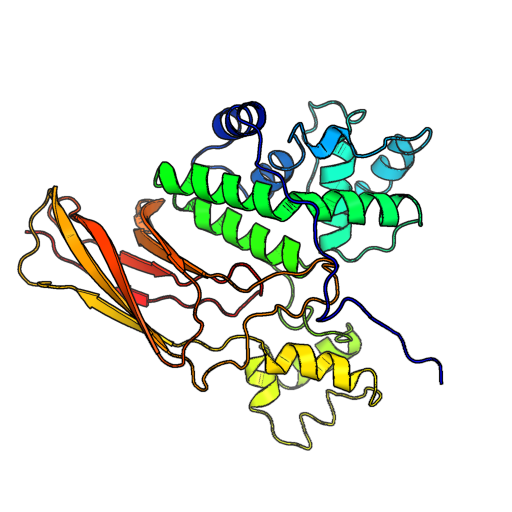SN A 1 167 ? 30.875 63.364 -17.733 1.00 35.53 2002 ASN A CA 1
ATOM 1363 C C . ASN A 1 167 ? 31.970 63.672 -18.770 1.00 35.16 2002 ASN A C 1
ATOM 1364 O O . ASN A 1 167 ? 33.038 64.143 -18.401 1.00 35.42 2002 ASN A O 1
ATOM 1369 N N . LYS A 1 168 ? 31.679 63.448 -20.053 1.00 34.64 2003 LYS A N 1
ATOM 1370 C CA . LYS A 1 168 ? 32.595 63.807 -21.147 1.00 34.55 2003 LYS A CA 1
ATOM 1371 C C . LYS A 1 168 ? 32.851 65.321 -21.238 1.00 34.11 2003 LYS A C 1
ATOM 1372 O O . LYS A 1 168 ? 33.998 65.756 -21.384 1.00 34.27 2003 LYS A O 1
ATOM 1378 N N . ILE A 1 169 ? 31.780 66.113 -21.174 1.00 33.66 2004 ILE A N 1
ATOM 1379 C CA . ILE A 1 169 ? 31.893 67.577 -21.182 1.00 32.81 2004 ILE A CA 1
ATOM 1380 C C . ILE A 1 169 ? 32.591 68.093 -19.917 1.00 32.63 2004 ILE A C 1
ATOM 1381 O O . ILE A 1 169 ? 33.411 69.011 -19.986 1.00 31.73 2004 ILE A O 1
ATOM 1386 N N . LEU A 1 170 ? 32.282 67.490 -18.770 1.00 32.31 2005 LEU A N 1
ATOM 1387 C CA . LEU A 1 170 ? 32.930 67.882 -17.515 1.00 32.96 2005 LEU A CA 1
ATOM 1388 C C . LEU A 1 170 ? 34.451 67.681 -17.569 1.00 33.36 2005 LEU A C 1
ATOM 1389 O O . LEU A 1 170 ? 35.208 68.513 -17.068 1.00 33.21 2005 LEU A O 1
ATOM 1394 N N . GLU A 1 171 ? 34.897 66.595 -18.194 1.00 33.96 2006 GLU A N 1
ATOM 1395 C CA . GLU A 1 171 ? 36.340 66.370 -18.322 1.00 35.24 2006 GLU A CA 1
ATOM 1396 C C . GLU A 1 171 ? 37.000 67.336 -19.307 1.00 35.44 2006 GLU A C 1
ATOM 1397 O O . GLU A 1 171 ? 38.146 67.731 -19.102 1.00 35.18 2006 GLU A O 1
ATOM 1403 N N . LYS A 1 172 ? 36.278 67.731 -20.356 1.00 35.51 2007 LYS A N 1
ATOM 1404 C CA . LYS A 1 172 ? 36.782 68.780 -21.252 1.00 36.23 2007 LYS A CA 1
ATOM 1405 C C . LYS A 1 172 ? 36.950 70.099 -20.490 1.00 36.00 2007 LYS A C 1
ATOM 1406 O O . LYS A 1 172 ? 37.919 70.820 -20.706 1.00 36.10 2007 LYS A O 1
ATOM 1412 N N . CYS A 1 173 ? 36.008 70.397 -19.591 1.00 35.81 2008 CYS A N 1
ATOM 1413 C CA . CYS A 1 173 ? 36.107 71.590 -18.744 1.00 36.29 2008 CYS A CA 1
ATOM 1414 C C . CYS A 1 173 ? 37.314 71.529 -17.810 1.00 36.61 2008 CYS A C 1
ATOM 1415 O O . CYS A 1 173 ? 38.002 72.525 -17.615 1.00 37.43 2008 CYS A O 1
ATOM 1418 N N . LYS A 1 174 ? 37.555 70.355 -17.229 1.00 36.93 2009 LYS A N 1
ATOM 1419 C CA . LYS A 1 174 ? 38.707 70.153 -16.351 1.00 37.52 2009 LYS A CA 1
ATOM 1420 C C . LYS A 1 174 ? 40.008 70.421 -17.111 1.00 37.74 2009 LYS A C 1
ATOM 1421 O O . LYS A 1 174 ? 40.946 71.037 -16.580 1.00 38.12 2009 LYS A O 1
ATOM 1427 N N . GLU A 1 175 ? 40.052 69.953 -18.356 1.00 38.18 2010 GLU A N 1
ATOM 1428 C CA . GLU A 1 175 ? 41.240 70.080 -19.210 1.00 38.79 2010 GLU A CA 1
ATOM 1429 C C . GLU A 1 175 ? 41.738 71.519 -19.344 1.00 38.79 2010 GLU A C 1
ATOM 1430 O O . GLU A 1 175 ? 42.949 71.746 -19.450 1.00 38.89 2010 GLU A O 1
ATOM 1436 N N . ILE A 1 176 ? 40.810 72.478 -19.363 1.00 38.90 2011 ILE A N 1
ATOM 1437 C CA . ILE A 1 176 ? 41.162 73.895 -19.562 1.00 39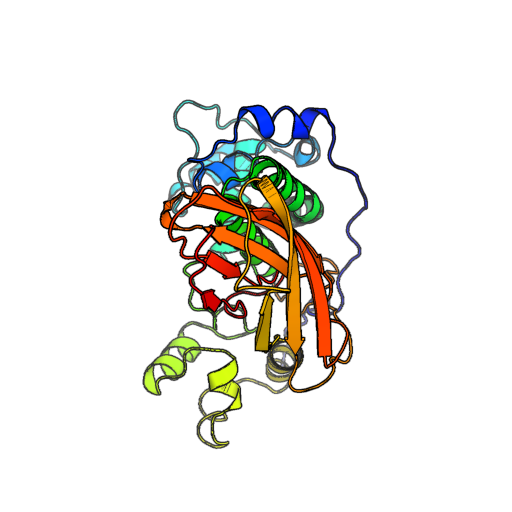.54 2011 ILE A CA 1
ATOM 1438 C C . ILE A 1 176 ? 40.857 74.810 -18.361 1.00 39.60 2011 ILE A C 1
ATOM 1439 O O . ILE A 1 176 ? 40.751 76.032 -18.517 1.00 39.76 2011 ILE A O 1
ATOM 1444 N N . ASN A 1 177 ? 40.765 74.213 -17.172 1.00 39.63 2012 ASN A N 1
ATOM 1445 C CA . ASN A 1 177 ? 40.569 74.943 -15.907 1.00 40.03 2012 ASN A CA 1
ATOM 1446 C C . ASN A 1 177 ? 39.290 75.795 -15.848 1.00 40.03 2012 ASN A C 1
ATOM 1447 O O . ASN A 1 177 ? 39.268 76.874 -15.244 1.00 40.20 2012 ASN A O 1
ATOM 1452 N N . VAL A 1 178 ? 38.232 75.301 -16.484 1.00 39.82 2013 VAL A N 1
ATOM 1453 C CA . VAL A 1 178 ? 36.910 75.904 -16.374 1.00 39.93 2013 VAL A CA 1
ATOM 1454 C C . VAL A 1 178 ? 36.189 75.200 -15.215 1.00 40.24 2013 VAL A C 1
ATOM 1455 O O . VAL A 1 178 ? 35.986 73.983 -15.266 1.00 40.21 2013 VAL A O 1
ATOM 1459 N N . GLU A 1 179 ? 35.815 75.969 -14.185 1.00 40.61 2014 GLU A N 1
ATOM 1460 C CA . GLU A 1 179 ? 35.301 75.421 -12.921 1.00 41.33 2014 GLU A CA 1
ATOM 1461 C C . GLU A 1 179 ? 33.896 75.877 -12.517 1.00 41.00 2014 GLU A C 1
ATOM 1462 O O . GLU A 1 179 ? 33.171 75.132 -11.854 1.00 41.37 2014 GLU A O 1
ATOM 1468 N N . THR A 1 180 ? 33.541 77.113 -12.875 1.00 40.99 2015 THR A N 1
ATOM 1469 C CA . THR A 1 180 ? 32.253 77.708 -12.494 1.00 40.85 2015 THR A CA 1
ATOM 1470 C C . THR A 1 180 ? 31.452 78.073 -13.738 1.00 40.67 2015 THR A C 1
ATOM 1471 O O . THR A 1 180 ? 31.985 78.081 -14.854 1.00 40.62 2015 THR A O 1
ATOM 1475 N N . VAL A 1 181 ? 30.164 78.360 -13.548 1.00 40.60 2016 VAL A N 1
ATOM 1476 C CA . VAL A 1 181 ? 29.328 78.882 -14.624 1.00 40.50 2016 VAL A CA 1
ATOM 1477 C C . VAL A 1 181 ? 29.881 80.226 -15.148 1.00 40.75 2016 VAL A C 1
ATOM 1478 O O . VAL A 1 181 ? 29.822 80.494 -16.346 1.00 41.17 2016 VAL A O 1
ATOM 1482 N N . TYR A 1 182 ? 30.442 81.046 -14.253 1.00 40.92 2017 TYR A N 1
ATOM 1483 C CA . TYR A 1 182 ? 31.037 82.332 -14.641 1.00 40.58 2017 TYR A CA 1
ATOM 1484 C C . TYR A 1 182 ? 32.250 82.153 -15.569 1.00 41.23 2017 TYR A C 1
ATOM 1485 O O . TYR A 1 182 ? 32.446 82.942 -16.506 1.00 41.20 2017 TYR A O 1
ATOM 1494 N N . ASP A 1 183 ? 33.054 81.119 -15.300 1.00 41.46 2018 ASP A N 1
ATOM 1495 C CA . ASP A 1 183 ? 34.192 80.762 -16.161 1.00 41.78 2018 ASP A CA 1
ATOM 1496 C C . ASP A 1 183 ? 33.742 80.445 -17.584 1.00 42.19 2018 ASP A C 1
ATOM 1497 O O . ASP A 1 183 ? 34.402 80.846 -18.537 1.00 42.24 2018 ASP A O 1
ATOM 1502 N N . ILE A 1 184 ? 32.629 79.719 -17.717 1.00 42.78 2019 ILE A N 1
ATOM 1503 C CA . ILE A 1 184 ? 32.051 79.381 -19.030 1.00 43.47 2019 ILE A CA 1
ATOM 1504 C C . ILE A 1 184 ? 31.880 80.644 -19.870 1.00 43.75 2019 ILE A C 1
ATOM 1505 O O . ILE A 1 184 ? 32.281 80.690 -21.034 1.00 43.75 2019 ILE A O 1
ATOM 1510 N N . MET A 1 185 ? 31.303 81.672 -19.257 1.00 44.07 2020 MET A N 1
ATOM 1511 C CA . MET A 1 185 ? 30.946 82.890 -19.980 1.00 44.32 2020 MET A CA 1
ATOM 1512 C C . MET A 1 185 ? 32.097 83.865 -20.215 1.00 44.34 2020 MET A C 1
ATOM 1513 O O . MET A 1 185 ? 32.014 84.713 -21.105 1.00 44.15 2020 MET A O 1
ATOM 1518 N N . ALA A 1 186 ? 33.169 83.726 -19.438 1.00 44.39 2021 ALA A N 1
ATOM 1519 C CA . ALA A 1 186 ? 34.366 84.557 -19.597 1.00 44.61 2021 ALA A CA 1
ATOM 1520 C C . ALA A 1 186 ? 35.341 84.048 -20.673 1.00 44.77 2021 ALA A C 1
ATOM 1521 O O . ALA A 1 186 ? 36.319 84.727 -21.000 1.00 45.01 2021 ALA A O 1
ATOM 1523 N N A LEU A 1 187 ? 35.060 82.861 -21.211 0.50 44.79 2022 LEU A N 1
ATOM 1524 N N B LEU A 1 187 ? 35.072 82.866 -21.221 0.50 45.06 2022 LEU A N 1
ATOM 1525 C CA A LEU A 1 187 ? 35.909 82.216 -22.214 0.50 44.64 2022 LEU A CA 1
ATOM 1526 C CA B LEU A 1 187 ? 35.997 82.234 -22.161 0.50 45.18 2022 LEU A CA 1
ATOM 1527 C C A LEU A 1 187 ? 35.823 82.882 -23.577 0.50 44.88 2022 LEU A C 1
ATOM 1528 C C B LEU A 1 187 ? 35.771 82.704 -23.602 0.50 45.16 2022 LEU A C 1
ATOM 1529 O O A LEU A 1 187 ? 34.867 83.607 -23.869 0.50 44.80 2022 LEU A O 1
ATOM 1530 O O B LEU A 1 187 ? 34.673 83.140 -23.962 0.50 45.03 2022 LEU A O 1
ATOM 1539 N N . GLU A 1 188 ? 36.825 82.615 -24.412 1.00 45.08 2023 GLU A N 1
ATOM 1540 C CA . GLU A 1 188 ? 36.793 83.039 -25.811 1.00 45.21 2023 GLU A CA 1
ATOM 1541 C C . GLU A 1 188 ? 35.944 82.073 -26.639 1.00 45.16 2023 GLU A C 1
ATOM 1542 O O . GLU A 1 188 ? 35.661 80.959 -26.200 1.00 45.01 2023 GLU A O 1
ATOM 1548 N N . ASP A 1 189 ? 35.548 82.500 -27.837 1.00 45.25 2024 ASP A N 1
ATOM 1549 C CA . ASP A 1 189 ? 34.623 81.721 -28.666 1.00 45.58 2024 ASP A CA 1
ATOM 1550 C C . ASP A 1 189 ? 35.106 80.309 -29.010 1.00 45.67 2024 ASP A C 1
ATOM 1551 O O . ASP A 1 189 ? 34.355 79.351 -28.832 1.00 45.45 2024 ASP A O 1
ATOM 1556 N N . GLU A 1 190 ? 36.345 80.181 -29.490 1.00 46.08 2025 GLU A N 1
ATOM 1557 C CA . GLU A 1 190 ? 36.882 78.871 -29.892 1.00 46.45 2025 GLU A CA 1
ATOM 1558 C C . GLU A 1 190 ? 36.948 77.868 -28.731 1.00 46.52 2025 GLU A C 1
ATOM 1559 O O . GLU A 1 190 ? 36.663 76.681 -28.914 1.00 46.50 2025 GLU A O 1
ATOM 1565 N N . GLU A 1 191 ? 37.307 78.357 -27.545 1.00 46.57 2026 GLU A N 1
ATOM 1566 C CA . GLU A 1 191 ? 37.360 77.535 -26.335 1.00 46.80 2026 GLU A CA 1
ATOM 1567 C C . GLU A 1 191 ? 35.967 77.065 -25.906 1.00 46.63 2026 GLU A C 1
ATOM 1568 O O . GLU A 1 191 ? 35.777 75.887 -25.590 1.00 46.45 2026 GLU A O 1
ATOM 1574 N N A ARG A 1 192 ? 35.010 77.990 -25.897 0.50 46.59 2027 ARG A N 1
ATOM 1575 N N B ARG A 1 192 ? 35.010 77.991 -25.903 0.50 46.59 2027 ARG A N 1
ATOM 1576 C CA A ARG A 1 192 ? 33.627 77.684 -25.525 0.50 46.75 2027 ARG A CA 1
ATOM 1577 C CA B ARG A 1 192 ? 33.623 77.697 -25.531 0.50 46.75 2027 ARG A CA 1
ATOM 1578 C C A ARG A 1 192 ? 32.982 76.727 -26.534 0.50 46.78 2027 ARG A C 1
ATOM 1579 C C B ARG A 1 192 ? 32.969 76.741 -26.534 0.50 46.78 2027 ARG A C 1
ATOM 1580 O O A ARG A 1 192 ? 32.323 75.761 -26.141 0.50 46.73 2027 ARG A O 1
ATOM 1581 O O B ARG A 1 192 ? 32.292 75.789 -26.137 0.50 46.75 2027 ARG A O 1
ATOM 1596 N N . ASP A 1 193 ? 33.197 76.989 -27.823 1.00 46.75 2028 ASP A N 1
ATOM 1597 C CA . ASP A 1 193 ? 32.669 76.140 -28.911 1.00 46.75 2028 ASP A CA 1
ATOM 1598 C C . ASP A 1 193 ? 33.114 74.679 -28.792 1.00 46.26 2028 ASP A C 1
ATOM 1599 O O . ASP A 1 193 ? 32.327 73.765 -29.038 1.00 46.50 2028 ASP A O 1
ATOM 1604 N N . GLU A 1 194 ? 34.375 74.481 -28.406 1.00 45.52 2029 GLU A N 1
ATOM 1605 C CA . GLU A 1 194 ? 34.952 73.153 -28.182 1.00 44.94 2029 GLU A CA 1
ATOM 1606 C C . GLU A 1 194 ? 34.262 72.395 -27.039 1.00 44.34 2029 GLU A C 1
ATOM 1607 O O . GLU A 1 194 ? 34.008 71.193 -27.153 1.00 44.61 2029 GLU A O 1
ATOM 1613 N N . ILE A 1 195 ? 33.971 73.096 -25.945 1.00 43.21 2030 ILE A N 1
ATOM 1614 C CA . ILE A 1 195 ? 33.272 72.498 -24.809 1.00 42.07 2030 ILE A CA 1
ATOM 1615 C C . ILE A 1 195 ? 31.805 72.210 -25.161 1.00 41.24 2030 ILE A C 1
ATOM 1616 O O . ILE A 1 195 ? 31.262 71.156 -24.809 1.00 41.82 2030 ILE A O 1
ATOM 1621 N N . LEU A 1 196 ? 31.172 73.146 -25.861 1.00 40.16 2031 LEU A N 1
ATOM 1622 C CA . LEU A 1 196 ? 29.743 73.052 -26.165 1.00 38.56 2031 LEU A CA 1
ATOM 1623 C C . LEU A 1 196 ? 29.455 72.241 -27.439 1.00 37.76 2031 LEU A C 1
ATOM 1624 O O . LEU A 1 196 ? 28.801 72.724 -28.368 1.00 37.34 2031 LEU A O 1
ATOM 1629 N N . THR A 1 197 ? 29.937 70.999 -27.471 1.00 36.96 2032 THR A N 1
ATOM 1630 C CA . THR A 1 197 ? 29.675 70.102 -28.599 1.00 36.04 2032 THR A CA 1
ATOM 1631 C C . THR A 1 197 ? 28.295 69.481 -28.437 1.00 35.32 2032 THR A C 1
ATOM 1632 O O . THR A 1 197 ? 28.160 68.306 -28.079 1.00 35.26 2032 THR A O 1
ATOM 1636 N N . LEU A 1 198 ? 27.279 70.306 -28.696 1.00 33.80 2033 LEU A N 1
ATOM 1637 C CA . LEU A 1 198 ? 25.877 69.953 -28.501 1.00 32.86 2033 LEU A CA 1
ATOM 1638 C C . LEU A 1 198 ? 25.056 70.463 -29.683 1.00 32.58 2033 LEU A C 1
ATOM 1639 O O . LEU A 1 198 ? 25.486 71.358 -30.413 1.00 32.53 2033 LEU A O 1
ATOM 1644 N N . THR A 1 199 ? 23.873 69.889 -29.873 1.00 32.03 2034 THR A N 1
ATOM 1645 C CA . THR A 1 199 ? 22.964 70.354 -30.922 1.00 31.88 2034 THR A CA 1
ATOM 1646 C C . THR A 1 199 ? 22.355 71.701 -30.513 1.00 31.83 2034 THR A C 1
ATOM 1647 O O . THR A 1 199 ? 22.375 72.070 -29.333 1.00 31.01 2034 THR A O 1
ATOM 1651 N N . ASP A 1 200 ? 21.793 72.425 -31.482 1.00 31.98 2035 ASP A N 1
ATOM 1652 C CA . ASP A 1 200 ? 21.142 73.703 -31.188 1.00 31.89 2035 ASP A CA 1
ATOM 1653 C C . ASP A 1 200 ? 20.006 73.593 -30.146 1.00 31.68 2035 ASP A C 1
ATOM 1654 O O . ASP A 1 200 ? 19.871 74.479 -29.279 1.00 32.04 2035 ASP A O 1
ATOM 1659 N N A SER A 1 201 ? 19.205 72.529 -30.235 0.50 31.50 2036 SER A N 1
ATOM 1660 N N B SER A 1 201 ? 19.213 72.522 -30.234 0.50 31.70 2036 SER A N 1
ATOM 1661 C CA A SER A 1 201 ? 18.151 72.262 -29.245 0.50 30.50 2036 SER A CA 1
ATOM 1662 C CA B SER A 1 201 ? 18.151 72.243 -29.256 0.50 30.95 2036 SER A CA 1
ATOM 1663 C C A SER A 1 201 ? 18.721 72.113 -27.826 0.50 30.63 2036 SER A C 1
ATOM 1664 C C B SER A 1 201 ? 18.707 72.093 -27.831 0.50 30.87 2036 SER A C 1
ATOM 1665 O O A SER A 1 201 ? 18.204 72.714 -26.875 0.50 30.61 2036 SER A O 1
ATOM 1666 O O B SER A 1 201 ? 18.164 72.670 -26.880 0.50 30.91 2036 SER A O 1
ATOM 1671 N N . GLN A 1 202 ? 19.792 71.330 -27.699 1.00 30.28 2037 GLN A N 1
ATOM 1672 C CA . GLN A 1 202 ? 20.496 71.179 -26.422 1.00 29.81 2037 GLN A CA 1
ATOM 1673 C C . GLN A 1 202 ? 21.064 72.522 -25.936 1.00 30.01 2037 GLN A C 1
ATOM 1674 O O . GLN A 1 202 ? 20.948 72.853 -24.739 1.00 30.06 2037 GLN A O 1
ATOM 1680 N N . LEU A 1 203 ? 21.690 73.270 -26.853 1.00 29.80 2038 LEU A N 1
ATOM 1681 C CA . LEU A 1 203 ? 22.219 74.620 -26.561 1.00 30.04 2038 LEU A CA 1
ATOM 1682 C C . LEU A 1 203 ? 21.145 75.615 -26.064 1.00 29.80 2038 LEU A C 1
ATOM 1683 O O . LEU A 1 203 ? 21.431 76.444 -25.195 1.00 29.74 2038 LEU A O 1
ATOM 1688 N N . ALA A 1 204 ? 19.919 75.511 -26.578 1.00 29.58 2039 ALA A N 1
ATOM 1689 C CA . ALA A 1 204 ? 18.811 76.364 -26.092 1.00 29.33 2039 ALA A CA 1
ATOM 1690 C C . ALA A 1 204 ? 18.588 76.157 -24.586 1.00 29.16 2039 ALA A C 1
ATOM 1691 O O . ALA A 1 204 ? 18.282 77.091 -23.834 1.00 28.50 2039 ALA A O 1
ATOM 1693 N N . GLN A 1 205 ? 18.769 74.915 -24.157 1.00 29.07 2040 GLN A N 1
ATOM 1694 C CA . GLN A 1 205 ? 18.546 74.531 -22.771 1.00 28.47 2040 GLN A CA 1
ATOM 1695 C C . GLN A 1 205 ? 19.730 74.945 -21.871 1.00 28.55 2040 GLN A C 1
ATOM 1696 O O . GLN A 1 205 ? 19.542 75.416 -20.747 1.00 29.11 2040 GLN A O 1
ATOM 1702 N N . VAL A 1 206 ? 20.948 74.804 -22.380 1.00 28.42 2041 VAL A N 1
ATOM 1703 C CA . VAL A 1 206 ? 22.125 75.377 -21.719 1.00 26.99 2041 VAL A CA 1
ATOM 1704 C C . VAL A 1 206 ? 21.920 76.902 -21.535 1.00 26.56 2041 VAL A C 1
ATOM 1705 O O . VAL A 1 206 ? 22.164 77.460 -20.453 1.00 26.16 2041 VAL A O 1
ATOM 1709 N N . ALA A 1 207 ? 21.467 77.564 -22.603 1.00 26.57 2042 ALA A N 1
ATOM 1710 C CA . ALA A 1 207 ? 21.270 79.024 -22.600 1.00 26.23 2042 ALA A CA 1
ATOM 1711 C C . ALA A 1 207 ? 20.271 79.500 -21.541 1.00 26.73 2042 ALA A C 1
ATOM 1712 O O . ALA A 1 207 ? 20.521 80.504 -20.864 1.00 26.52 2042 ALA A O 1
ATOM 1714 N N . ALA A 1 208 ? 19.121 78.817 -21.420 1.00 26.90 2043 ALA A N 1
ATOM 1715 C CA . ALA A 1 208 ? 18.119 79.200 -20.429 1.00 26.99 2043 ALA A CA 1
ATOM 1716 C C . ALA A 1 208 ? 18.752 79.213 -19.029 1.00 26.87 2043 ALA A C 1
ATOM 1717 O O . ALA A 1 208 ? 18.530 80.146 -18.245 1.00 26.62 2043 ALA A O 1
ATOM 1719 N N . PHE A 1 209 ? 19.574 78.206 -18.742 1.00 26.94 2044 PHE A N 1
ATOM 1720 C CA . PHE A 1 209 ? 20.223 78.137 -17.440 1.00 26.95 2044 PHE A CA 1
ATOM 1721 C C . PHE A 1 209 ? 21.247 79.268 -17.212 1.00 27.18 2044 PHE A C 1
ATOM 1722 O O . PHE A 1 209 ? 21.200 80.017 -16.201 1.00 27.23 2044 PHE A O 1
ATOM 1730 N N . VAL A 1 210 ? 22.184 79.394 -18.153 1.00 27.06 2045 VAL A N 1
ATOM 1731 C CA . VAL A 1 210 ? 23.219 80.426 -18.064 1.00 28.17 2045 VAL A CA 1
ATOM 1732 C C . VAL A 1 210 ? 22.627 81.850 -18.006 1.00 27.79 2045 VAL A C 1
ATOM 1733 O O . VAL A 1 210 ? 23.085 82.680 -17.219 1.00 28.44 2045 VAL A O 1
ATOM 1737 N N . ASN A 1 211 ? 21.600 82.116 -18.820 1.00 26.97 2046 ASN A N 1
ATOM 1738 C CA . ASN A 1 211 ? 20.946 83.432 -18.849 1.00 27.01 2046 ASN A CA 1
ATOM 1739 C C . ASN A 1 211 ? 20.511 83.960 -17.486 1.00 27.98 2046 ASN A C 1
ATOM 1740 O O . ASN A 1 211 ? 20.582 85.167 -17.234 1.00 28.31 2046 ASN A O 1
ATOM 1745 N N . ASN A 1 212 ? 19.993 83.074 -16.643 1.00 28.52 2047 ASN A N 1
ATOM 1746 C CA . ASN A 1 212 ? 19.388 83.507 -15.391 1.00 30.35 2047 ASN A CA 1
ATOM 1747 C C . ASN A 1 212 ? 20.156 83.059 -14.143 1.00 30.03 2047 ASN A C 1
ATOM 1748 O O . ASN A 1 212 ? 19.718 83.306 -13.015 1.00 30.08 2047 ASN A O 1
ATOM 1753 N N . TYR A 1 213 ? 21.309 82.425 -14.336 1.00 29.85 2048 TYR A N 1
ATOM 1754 C CA . TYR A 1 213 ? 22.168 82.076 -13.195 1.00 29.81 2048 TYR A CA 1
ATOM 1755 C C . TYR A 1 213 ? 22.665 83.377 -12.540 1.00 29.63 2048 TYR A C 1
ATOM 1756 O O . TYR A 1 213 ? 23.209 84.239 -13.227 1.00 29.10 2048 TYR A O 1
ATOM 1765 N N . PRO A 1 214 ? 22.442 83.543 -11.214 1.00 30.04 2049 PRO A N 1
ATOM 1766 C CA . PRO A 1 214 ? 22.785 84.836 -10.590 1.00 30.66 2049 PRO A CA 1
ATOM 1767 C C . PRO A 1 214 ? 24.279 85.089 -10.388 1.00 31.55 2049 PRO A C 1
ATOM 1768 O O . PRO A 1 214 ? 25.031 84.156 -10.084 1.00 31.65 2049 PRO A O 1
ATOM 1772 N N . ASN A 1 215 ? 24.670 86.359 -10.552 1.00 32.87 2050 ASN A N 1
ATOM 1773 C CA . ASN A 1 215 ? 26.003 86.878 -10.246 1.00 34.41 2050 ASN A CA 1
ATOM 1774 C C . ASN A 1 215 ? 25.844 88.173 -9.423 1.00 34.88 2050 ASN A C 1
ATOM 1775 O O . ASN A 1 2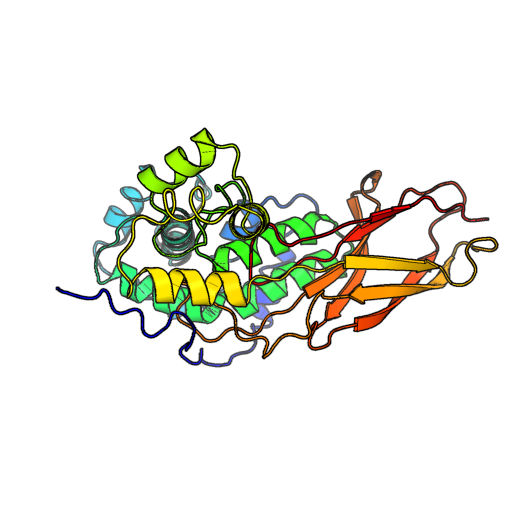15 ? 25.592 89.248 -9.980 1.00 35.13 2050 ASN A O 1
ATOM 1780 N N . VAL A 1 216 ? 25.960 88.060 -8.101 1.00 35.74 2051 VAL A N 1
ATOM 1781 C CA . VAL A 1 216 ? 25.683 89.194 -7.204 1.00 36.25 2051 VAL A CA 1
ATOM 1782 C C . VAL A 1 216 ? 26.940 89.687 -6.482 1.00 36.82 2051 VAL A C 1
ATOM 1783 O O . VAL A 1 216 ? 27.881 88.917 -6.278 1.00 37.16 2051 VAL A O 1
ATOM 1787 N N . GLU A 1 217 ? 26.936 90.969 -6.107 1.00 36.91 2052 GLU A N 1
ATOM 1788 C CA . GLU A 1 217 ? 28.021 91.586 -5.335 1.00 37.63 2052 GLU A CA 1
ATOM 1789 C C . GLU A 1 217 ? 27.542 92.096 -3.985 1.00 37.03 2052 GLU A C 1
ATOM 1790 O O . GLU A 1 217 ? 26.574 92.856 -3.901 1.00 36.30 2052 GLU A O 1
ATOM 1796 N N . LEU A 1 218 ? 28.243 91.674 -2.937 1.00 37.03 2053 LEU A N 1
ATOM 1797 C CA . LEU A 1 218 ? 27.852 91.967 -1.557 1.00 37.30 2053 LEU A CA 1
ATOM 1798 C C . LEU A 1 218 ? 28.707 93.059 -0.894 1.00 37.44 2053 LEU A C 1
ATOM 1799 O O . LEU A 1 218 ? 29.937 92.995 -0.931 1.00 37.56 2053 LEU A O 1
ATOM 1804 N N . THR A 1 219 ? 28.039 94.048 -0.289 1.00 37.51 2054 THR A N 1
ATOM 1805 C CA . THR A 1 219 ? 28.685 95.092 0.532 1.00 37.62 2054 THR A CA 1
ATOM 1806 C C . THR A 1 219 ? 27.820 95.434 1.745 1.00 38.03 2054 THR A C 1
ATOM 1807 O O . THR A 1 219 ? 26.645 95.049 1.813 1.00 37.92 2054 THR A O 1
ATOM 1811 N N . TYR A 1 220 ? 28.401 96.162 2.700 1.00 38.42 2055 TYR A N 1
ATOM 1812 C CA . TYR A 1 220 ? 27.714 96.485 3.942 1.00 39.01 2055 TYR A CA 1
ATOM 1813 C C . TYR A 1 220 ? 28.173 97.836 4.506 1.00 39.24 2055 TYR A C 1
ATOM 1814 O O . TYR A 1 220 ? 29.217 98.359 4.114 1.00 38.87 2055 TYR A O 1
ATOM 1823 N N . SER A 1 221 ? 27.376 98.389 5.419 1.00 39.52 2056 SER A N 1
ATOM 1824 C CA . SER A 1 221 ? 27.803 99.504 6.263 1.00 40.44 2056 SER A CA 1
ATOM 1825 C C . SER A 1 221 ? 27.188 99.370 7.655 1.00 41.04 2056 SER A C 1
ATOM 1826 O O . SER A 1 221 ? 25.988 99.112 7.804 1.00 40.67 2056 SER A O 1
ATOM 1829 N N . LEU A 1 222 ? 28.030 99.523 8.669 1.00 41.74 2057 LEU A N 1
ATOM 1830 C CA . LEU A 1 222 ? 27.589 99.425 10.047 1.00 42.81 2057 LEU A CA 1
ATOM 1831 C C . LEU A 1 222 ? 27.366 100.833 10.586 1.00 43.61 2057 LEU A C 1
ATOM 1832 O O . LEU A 1 222 ? 28.294 101.641 10.629 1.00 43.50 2057 LEU A O 1
ATOM 1837 N N . ASN A 1 223 ? 26.121 101.103 10.981 1.00 44.75 2058 ASN A N 1
ATOM 1838 C CA . ASN A 1 223 ? 25.639 102.449 11.325 1.00 45.78 2058 ASN A CA 1
ATOM 1839 C C . ASN A 1 223 ? 26.659 103.368 11.999 1.00 46.25 2058 ASN A C 1
ATOM 1840 O O . ASN A 1 223 ? 27.119 104.336 11.393 1.00 46.52 2058 ASN A O 1
ATOM 1845 N N . ASN A 1 224 ? 27.009 103.048 13.243 1.00 46.80 2059 ASN A N 1
ATOM 1846 C CA . ASN A 1 224 ? 27.981 103.828 14.011 1.00 47.37 2059 ASN A CA 1
ATOM 1847 C C . ASN A 1 224 ? 29.062 102.922 14.610 1.00 47.65 2059 ASN A C 1
ATOM 1848 O O . ASN A 1 224 ? 29.208 102.822 15.836 1.00 47.92 2059 ASN A O 1
ATOM 1853 N N . SER A 1 225 ? 29.818 102.274 13.722 1.00 47.83 2060 SER A N 1
ATOM 1854 C CA . SER A 1 225 ? 30.779 101.220 14.081 1.00 47.83 2060 SER A CA 1
ATOM 1855 C C . SER A 1 225 ? 31.704 101.557 15.250 1.00 48.00 2060 SER A C 1
ATOM 1856 O O . SER A 1 225 ? 32.042 100.686 16.052 1.00 48.08 2060 SER A O 1
ATOM 1859 N N . ASP A 1 226 ? 32.093 102.824 15.354 1.00 48.12 2061 ASP A N 1
ATOM 1860 C CA . ASP A 1 226 ? 33.038 103.263 16.381 1.00 48.11 2061 ASP A CA 1
ATOM 1861 C C . ASP A 1 226 ? 32.414 103.535 17.760 1.00 47.90 2061 ASP A C 1
ATOM 1862 O O . ASP A 1 226 ? 33.071 104.112 18.627 1.00 47.75 2061 ASP A O 1
ATOM 1867 N N . SER A 1 227 ? 31.165 103.113 17.967 1.00 47.73 2062 SER A N 1
ATOM 1868 C CA . SER A 1 227 ? 30.476 103.357 19.245 1.00 47.45 2062 SER A CA 1
ATOM 1869 C C . SER A 1 227 ? 29.462 102.278 19.657 1.00 47.12 2062 SER A C 1
ATOM 1870 O O . SER A 1 227 ? 28.357 102.591 20.118 1.00 47.33 2062 SER A O 1
ATOM 1873 N N . LEU A 1 228 ? 29.853 101.011 19.520 1.00 46.41 2063 LEU A N 1
ATOM 1874 C CA . LEU A 1 228 ? 28.958 99.889 19.824 1.00 45.69 2063 LEU A CA 1
ATOM 1875 C C . LEU A 1 228 ? 28.858 99.603 21.325 1.00 45.42 2063 LEU A C 1
ATOM 1876 O O . LEU A 1 228 ? 29.875 99.493 22.020 1.00 45.23 2063 LEU A O 1
ATOM 1881 N N . ILE A 1 229 ? 27.624 99.492 21.813 1.00 45.05 2064 ILE A N 1
ATOM 1882 C CA . ILE A 1 229 ? 27.367 99.234 23.234 1.00 44.95 2064 ILE A CA 1
ATOM 1883 C C . ILE A 1 229 ? 26.631 97.903 23.412 1.00 44.64 2064 ILE A C 1
ATOM 1884 O O . ILE A 1 229 ? 25.604 97.664 22.772 1.00 44.20 2064 ILE A O 1
ATOM 1889 N N . SER A 1 230 ? 27.167 97.061 24.294 1.00 44.50 2065 SER A N 1
ATOM 1890 C CA . SER A 1 230 ? 26.639 95.725 24.575 1.00 44.69 2065 SER A CA 1
ATOM 1891 C C . SER A 1 230 ? 25.153 95.736 24.955 1.00 44.39 2065 SER A C 1
ATOM 1892 O O . SER A 1 230 ? 24.734 96.512 25.820 1.00 44.51 2065 SER A O 1
ATOM 1895 N N . GLY A 1 231 ? 24.366 94.881 24.298 1.00 43.94 2066 GLY A N 1
ATOM 1896 C CA . GLY A 1 231 ? 22.944 94.736 24.621 1.00 43.50 2066 GLY A CA 1
ATOM 1897 C C . GLY A 1 231 ? 22.006 95.723 23.947 1.00 43.07 2066 GLY A C 1
ATOM 1898 O O . GLY A 1 231 ? 20.782 95.569 24.021 1.00 43.15 2066 GLY A O 1
ATOM 1899 N N . VAL A 1 232 ? 22.571 96.734 23.292 1.00 42.64 2067 VAL A N 1
ATOM 1900 C CA . VAL A 1 232 ? 21.781 97.705 22.537 1.00 42.42 2067 VAL A CA 1
ATOM 1901 C C . VAL A 1 232 ? 21.399 97.095 21.180 1.00 42.25 2067 VAL A C 1
ATOM 1902 O O . VAL A 1 232 ? 22.222 96.438 20.534 1.00 42.08 2067 VAL A O 1
ATOM 1906 N N . LYS A 1 233 ? 20.149 97.295 20.765 1.00 42.05 2068 LYS A N 1
ATOM 1907 C CA . LYS A 1 233 ? 19.716 96.887 19.424 1.00 42.09 2068 LYS A CA 1
ATOM 1908 C C . LYS A 1 233 ? 20.436 97.734 18.374 1.00 42.22 2068 LYS A C 1
ATOM 1909 O O . LYS A 1 233 ? 20.385 98.970 18.405 1.00 42.10 2068 LYS A O 1
ATOM 1915 N N . GLN A 1 234 ? 21.131 97.049 17.470 1.00 42.09 2069 GLN A N 1
ATOM 1916 C CA . GLN A 1 234 ? 22.011 97.681 16.495 1.00 42.16 2069 GLN A CA 1
ATOM 1917 C C . GLN A 1 234 ? 21.523 97.359 15.089 1.00 41.91 2069 GLN A C 1
ATOM 1918 O O . GLN A 1 234 ? 21.087 96.240 14.827 1.00 41.41 2069 GLN A O 1
ATOM 1924 N N . LYS A 1 235 ? 21.579 98.359 14.209 1.00 41.88 2070 LYS A N 1
ATOM 1925 C CA . LYS A 1 235 ? 21.182 98.212 12.813 1.00 42.09 2070 LYS A CA 1
ATOM 1926 C C . LYS A 1 235 ? 22.396 98.081 11.897 1.00 41.87 2070 LYS A C 1
ATOM 1927 O O . LYS A 1 235 ? 23.426 98.717 12.121 1.00 41.89 2070 LYS A O 1
ATOM 1933 N N . ILE A 1 236 ? 22.262 97.245 10.869 1.00 41.62 2071 ILE A N 1
ATOM 1934 C CA . ILE A 1 236 ? 23.277 97.107 9.813 1.00 41.42 2071 ILE A CA 1
ATOM 1935 C C . ILE A 1 236 ? 22.604 97.147 8.437 1.00 40.95 2071 ILE A C 1
ATOM 1936 O O . ILE A 1 236 ? 21.518 96.592 8.256 1.00 40.57 2071 ILE A O 1
ATOM 1941 N N . THR A 1 237 ? 23.235 97.845 7.494 1.00 40.57 2072 THR A N 1
ATOM 1942 C CA . THR A 1 237 ? 22.736 97.939 6.122 1.00 40.15 2072 THR A CA 1
ATOM 1943 C C . THR A 1 237 ? 23.544 97.017 5.212 1.00 39.96 2072 THR A C 1
ATOM 1944 O O . THR A 1 237 ? 24.778 97.076 5.195 1.00 39.82 2072 THR A O 1
ATOM 1948 N N . ILE A 1 238 ? 22.829 96.165 4.471 1.00 38.82 2073 ILE A N 1
ATOM 1949 C CA . ILE A 1 238 ? 23.433 95.226 3.528 1.00 38.76 2073 ILE A CA 1
ATOM 1950 C C . ILE A 1 238 ? 22.950 95.558 2.111 1.00 38.51 2073 ILE A C 1
ATOM 1951 O O . ILE A 1 238 ? 21.742 95.637 1.872 1.00 38.63 2073 ILE A O 1
ATOM 1956 N N . GLN A 1 239 ? 23.897 95.770 1.192 1.00 37.45 2074 GLN A N 1
ATOM 1957 C CA . GLN A 1 239 ? 23.599 96.135 -0.193 1.00 37.09 2074 GLN A CA 1
ATOM 1958 C C . GLN A 1 239 ? 23.992 95.022 -1.156 1.00 36.49 2074 GLN A C 1
ATOM 1959 O O . GLN A 1 239 ? 25.080 94.453 -1.053 1.00 36.18 2074 GLN A O 1
ATOM 1965 N N . LEU A 1 240 ? 23.100 94.728 -2.100 1.00 36.09 2075 LEU A N 1
ATOM 1966 C CA . LEU A 1 240 ? 23.341 93.688 -3.086 1.00 35.65 2075 LEU A CA 1
ATOM 1967 C C . LEU A 1 240 ? 23.125 94.229 -4.479 1.00 35.17 2075 LEU A C 1
ATOM 1968 O O . LEU A 1 240 ? 22.083 94.810 -4.764 1.00 34.61 2075 LEU A O 1
ATOM 1973 N N . THR A 1 241 ? 24.122 94.032 -5.330 1.00 34.91 2076 THR A N 1
ATOM 1974 C CA . THR A 1 241 ? 24.079 94.565 -6.685 1.00 34.88 2076 THR A CA 1
ATOM 1975 C C . THR A 1 241 ? 24.289 93.481 -7.733 1.00 34.91 2076 THR A C 1
ATOM 1976 O O . THR A 1 241 ? 25.106 92.571 -7.562 1.00 34.27 2076 THR A O 1
ATOM 1980 N N . ARG A 1 242 ? 23.539 93.606 -8.821 1.00 34.73 2077 ARG A N 1
ATOM 1981 C CA . ARG A 1 242 ? 23.697 92.755 -9.989 1.00 35.08 2077 ARG A CA 1
ATOM 1982 C C . ARG A 1 242 ? 24.381 93.550 -11.093 1.00 35.19 2077 ARG A C 1
ATOM 1983 O O . ARG A 1 242 ? 24.293 94.779 -11.125 1.00 35.17 2077 ARG A O 1
ATOM 1991 N N . ASP A 1 243 ? 25.055 92.847 -12.000 1.00 35.51 2078 ASP A N 1
ATOM 1992 C CA . ASP A 1 243 ? 25.698 93.492 -13.143 1.00 35.83 2078 ASP A CA 1
ATOM 1993 C C . ASP A 1 243 ? 24.650 94.011 -14.129 1.00 35.96 2078 ASP A C 1
ATOM 1994 O O . ASP A 1 243 ? 24.824 95.071 -14.731 1.00 36.02 2078 ASP A O 1
ATOM 1999 N N . VAL A 1 244 ? 23.564 93.253 -14.281 1.00 36.16 2079 VAL A N 1
ATOM 2000 C CA . VAL A 1 244 ? 22.411 93.660 -15.086 1.00 36.43 2079 VAL A CA 1
ATOM 2001 C C . VAL A 1 244 ? 21.126 93.330 -14.323 1.00 36.65 2079 VAL A C 1
ATOM 2002 O O . VAL A 1 244 ? 21.041 92.289 -13.658 1.00 36.66 2079 VAL A O 1
ATOM 2006 N N . GLU A 1 245 ? 20.138 94.221 -14.407 1.00 36.86 2080 GLU A N 1
ATOM 2007 C CA . GLU A 1 245 ? 18.817 93.962 -13.831 1.00 37.05 2080 GLU A CA 1
ATOM 2008 C C . GLU A 1 245 ? 18.186 92.736 -14.506 1.00 37.07 2080 GLU A C 1
ATOM 2009 O O . GLU A 1 245 ? 18.103 92.683 -15.739 1.00 36.95 2080 GLU A O 1
ATOM 2015 N N . PRO A 1 246 ? 17.742 91.751 -13.702 1.00 37.09 2081 PRO A N 1
ATOM 2016 C CA . PRO A 1 246 ? 17.207 90.510 -14.263 1.00 36.94 2081 PRO A CA 1
ATOM 2017 C C . PRO A 1 246 ? 15.853 90.724 -14.938 1.00 37.03 2081 PRO A C 1
ATOM 2018 O O . PRO A 1 246 ? 15.072 91.581 -14.508 1.00 36.91 2081 PRO A O 1
ATOM 2022 N N . GLU A 1 247 ? 15.595 89.958 -15.995 1.00 36.93 2082 GLU A N 1
ATOM 2023 C CA . GLU A 1 247 ? 14.314 90.007 -16.704 1.00 36.94 2082 GLU A CA 1
ATOM 2024 C C . GLU A 1 247 ? 13.166 89.567 -15.788 1.00 36.57 2082 GLU A C 1
ATOM 2025 O O . GLU A 1 247 ? 12.107 90.199 -15.753 1.00 36.48 2082 GLU A O 1
ATOM 2031 N N . ASN A 1 248 ? 13.403 88.495 -15.033 1.00 36.13 2083 ASN A N 1
ATOM 2032 C CA . ASN A 1 248 ? 12.454 87.978 -14.052 1.00 35.92 2083 ASN A CA 1
ATOM 2033 C C . ASN A 1 248 ? 13.187 87.052 -13.080 1.00 35.71 2083 ASN A C 1
ATOM 2034 O O . ASN A 1 248 ? 14.408 86.892 -13.178 1.00 36.20 2083 ASN A O 1
ATOM 2039 N N . LEU A 1 249 ? 12.461 86.441 -12.148 1.00 35.17 2084 LEU A N 1
ATOM 2040 C CA . LEU A 1 249 ? 13.105 85.575 -11.148 1.00 34.46 2084 LEU A CA 1
ATOM 2041 C C . LEU A 1 249 ? 12.646 84.110 -11.214 1.00 33.87 2084 LEU A C 1
ATOM 2042 O O . LEU A 1 249 ? 12.779 83.359 -10.237 1.00 33.56 2084 LEU A O 1
ATOM 2047 N N A GLN A 1 250 ? 12.105 83.729 -12.370 0.50 33.57 2085 GLN A N 1
ATOM 2048 N N B GLN A 1 250 ? 12.110 83.713 -12.367 0.50 33.66 2085 GLN A N 1
ATOM 2049 C CA A GLN A 1 250 ? 11.773 82.335 -12.662 0.50 33.37 2085 GLN A CA 1
ATOM 2050 C CA B GLN A 1 250 ? 11.697 82.324 -12.632 0.50 33.58 2085 GLN A CA 1
ATOM 2051 C C A GLN A 1 250 ? 13.039 81.485 -12.692 0.50 32.72 2085 GLN A C 1
ATOM 2052 C C B GLN A 1 250 ? 12.915 81.391 -12.799 0.50 32.81 2085 GLN A C 1
ATOM 2053 O O A GLN A 1 250 ? 13.991 81.788 -13.425 0.50 32.64 2085 GLN A O 1
ATOM 2054 O O B GLN A 1 250 ? 13.714 81.553 -13.727 0.50 32.94 2085 GLN A O 1
ATOM 2065 N N . VAL A 1 251 ? 13.058 80.435 -11.873 1.00 32.02 2086 VAL A N 1
ATOM 2066 C CA . VAL A 1 251 ? 14.232 79.560 -11.794 1.00 31.21 2086 VAL A CA 1
ATOM 2067 C C . VAL A 1 251 ? 14.290 78.567 -12.948 1.00 30.45 2086 VAL A C 1
ATOM 2068 O O . VAL A 1 251 ? 13.265 78.013 -13.349 1.00 30.48 2086 VAL A O 1
ATOM 2072 N N . THR A 1 252 ? 15.490 78.362 -13.489 1.00 29.35 2087 THR A N 1
ATOM 2073 C CA . THR A 1 252 ? 15.723 77.309 -14.460 1.00 29.23 2087 THR A CA 1
ATOM 2074 C C . THR A 1 252 ? 16.257 76.085 -13.713 1.00 28.78 2087 THR A C 1
ATOM 2075 O O . THR A 1 252 ? 17.318 76.154 -13.075 1.00 28.12 2087 THR A O 1
ATOM 2079 N N . SER A 1 253 ? 15.524 74.980 -13.802 1.00 28.34 2088 SER A N 1
ATOM 2080 C CA . SER A 1 253 ? 15.967 73.691 -13.232 1.00 28.35 2088 SER A CA 1
ATOM 2081 C C . SER A 1 253 ? 15.556 72.518 -14.112 1.00 28.63 2088 SER A C 1
ATOM 2082 O O . SER A 1 253 ? 14.360 72.274 -14.315 1.00 29.08 2088 SER A O 1
ATOM 2085 N N . GLU A 1 254 ? 16.532 71.764 -14.598 1.00 27.94 2089 GLU A N 1
ATOM 2086 C CA . GLU A 1 254 ? 16.236 70.582 -15.420 1.00 28.58 2089 GLU A CA 1
ATOM 2087 C C . GLU A 1 254 ? 15.428 69.532 -14.645 1.00 29.07 2089 GLU A C 1
ATOM 2088 O O . GLU A 1 254 ? 14.449 68.982 -15.171 1.00 29.57 2089 GLU A O 1
ATOM 2094 N N . LYS A 1 255 ? 15.804 69.307 -13.387 1.00 28.47 2090 LYS A N 1
ATOM 2095 C CA . LYS A 1 255 ? 15.275 68.166 -12.625 1.00 28.09 2090 LYS A CA 1
ATOM 2096 C C . LYS A 1 255 ? 14.053 68.455 -11.726 1.00 28.39 2090 LYS A C 1
ATOM 2097 O O . LYS A 1 255 ? 13.324 67.513 -11.389 1.00 28.28 2090 LYS A O 1
ATOM 2103 N N . TYR A 1 256 ? 13.871 69.713 -11.315 1.00 28.19 2091 TYR A N 1
ATOM 2104 C CA . TYR A 1 256 ? 12.725 70.080 -10.469 1.00 29.05 2091 TYR A CA 1
ATOM 2105 C C . TYR A 1 256 ? 11.573 70.499 -11.360 1.00 28.88 2091 TYR A C 1
ATOM 2106 O O . TYR A 1 256 ? 11.703 71.485 -12.073 1.00 29.45 2091 TYR A O 1
ATOM 2115 N N . PRO A 1 257 ? 10.443 69.760 -11.331 1.00 29.87 2092 PRO A N 1
ATOM 2116 C CA . PRO A 1 257 ? 9.384 70.022 -12.343 1.00 29.97 2092 PRO A CA 1
ATOM 2117 C C . PRO A 1 257 ? 8.331 71.121 -12.048 1.00 30.05 2092 PRO A C 1
ATOM 2118 O O . PRO A 1 257 ? 7.450 71.391 -12.899 1.00 30.75 2092 PRO A O 1
ATOM 2122 N N . PHE A 1 258 ? 8.400 71.735 -10.872 1.00 29.75 2093 PHE A N 1
ATOM 2123 C CA . PHE A 1 258 ? 7.432 72.748 -10.480 1.00 29.86 2093 PHE A CA 1
ATOM 2124 C C . PHE A 1 258 ? 8.003 74.165 -10.628 1.00 30.64 2093 PHE A C 1
ATOM 2125 O O . PHE A 1 258 ? 9.221 74.368 -10.632 1.00 30.42 2093 PHE A O 1
ATOM 2133 N N . ASP A 1 259 ? 7.113 75.140 -10.774 1.00 31.55 2094 ASP A N 1
ATOM 2134 C CA . ASP A 1 259 ? 7.509 76.538 -10.827 1.00 33.19 2094 ASP A CA 1
ATOM 2135 C C . ASP A 1 259 ? 8.188 76.947 -9.526 1.00 33.07 2094 ASP A C 1
ATOM 2136 O O . ASP A 1 259 ? 7.727 76.595 -8.434 1.00 33.12 2094 ASP A O 1
ATOM 2141 N N . LYS A 1 260 ? 9.291 77.681 -9.643 1.00 33.37 2095 LYS A N 1
ATOM 2142 C CA . LYS A 1 260 ? 10.026 78.179 -8.462 1.00 32.77 2095 LYS A CA 1
ATOM 2143 C C . LYS A 1 260 ? 10.501 79.610 -8.733 1.00 32.93 2095 LYS A C 1
ATOM 2144 O O . LYS A 1 260 ? 10.999 79.898 -9.824 1.00 33.13 2095 LYS A O 1
ATOM 2150 N N . LEU A 1 261 ? 10.309 80.497 -7.755 1.00 33.31 2096 LEU A N 1
ATOM 2151 C CA . LEU A 1 261 ? 10.838 81.858 -7.823 1.00 33.27 2096 LEU A CA 1
ATOM 2152 C C . LEU A 1 261 ? 12.093 81.958 -6.965 1.00 32.71 2096 LEU A C 1
ATOM 2153 O O . LEU A 1 261 ? 12.136 81.429 -5.855 1.00 32.29 2096 LEU A O 1
ATOM 2158 N N . GLU A 1 262 ? 13.112 82.626 -7.499 1.00 32.53 2097 GLU A N 1
ATOM 2159 C CA . GLU A 1 262 ? 14.416 82.776 -6.821 1.00 31.99 2097 GLU A CA 1
ATOM 2160 C C . GLU A 1 262 ? 14.326 83.622 -5.548 1.00 32.39 2097 GLU A C 1
ATOM 2161 O O . GLU A 1 262 ? 13.804 84.728 -5.586 1.00 32.94 2097 GLU A O 1
ATOM 2167 N N . SER A 1 263 ? 14.856 83.093 -4.436 1.00 31.78 2098 SER A N 1
ATOM 2168 C CA . SER A 1 263 ? 14.899 83.817 -3.153 1.00 31.99 2098 SER A CA 1
ATOM 2169 C C . SER A 1 263 ? 16.293 83.700 -2.560 1.00 31.54 2098 SER A C 1
ATOM 2170 O O . SER A 1 263 ? 17.067 82.820 -2.929 1.00 31.64 2098 SER A O 1
ATOM 2173 N N . TRP A 1 264 ? 16.591 84.580 -1.610 1.00 30.47 2099 TRP A N 1
ATOM 2174 C CA . TRP A 1 264 ? 17.878 84.565 -0.913 1.00 29.75 2099 TRP A CA 1
ATOM 2175 C C . TRP A 1 264 ? 17.674 84.761 0.590 1.00 29.99 2099 TRP A C 1
ATOM 2176 O O . TRP A 1 264 ? 16.745 85.455 1.016 1.00 29.71 2099 TRP A O 1
ATOM 2187 N N . TRP A 1 265 ? 18.551 84.150 1.374 1.00 29.62 2100 TRP A N 1
ATOM 2188 C CA . TRP A 1 265 ? 18.643 84.446 2.815 1.00 29.81 2100 TRP A CA 1
ATOM 2189 C C . TRP A 1 265 ? 19.853 85.342 3.046 1.00 30.63 2100 TRP A C 1
ATOM 2190 O O . TRP A 1 265 ? 20.947 85.054 2.559 1.00 30.90 2100 TRP A O 1
ATOM 2201 N N . LEU A 1 266 ? 19.648 86.442 3.775 1.00 30.45 2101 LEU A N 1
ATOM 2202 C CA . LEU A 1 266 ? 20.737 87.269 4.280 1.00 31.04 2101 LEU A CA 1
ATOM 2203 C C . LEU A 1 266 ? 20.950 86.876 5.748 1.00 30.56 2101 LEU A C 1
ATOM 2204 O O . LEU A 1 266 ? 19.994 86.869 6.533 1.00 30.62 2101 LEU A O 1
ATOM 2209 N N . VAL A 1 267 ? 22.183 86.517 6.098 1.00 29.81 2102 VAL A N 1
ATOM 2210 C CA . VAL A 1 267 ? 22.514 85.962 7.428 1.00 30.06 2102 VAL A CA 1
ATOM 2211 C C . VAL A 1 267 ? 23.705 86.716 8.034 1.00 30.16 2102 VAL A C 1
ATOM 2212 O O . VAL A 1 267 ? 24.741 86.878 7.380 1.00 30.13 2102 VAL A O 1
ATOM 2216 N N . LEU A 1 268 ? 23.547 87.176 9.276 1.00 29.66 2103 LEU A N 1
ATOM 2217 C CA . LEU A 1 268 ? 24.660 87.709 10.057 1.00 29.91 2103 LEU A CA 1
ATOM 2218 C C . LEU A 1 268 ? 24.938 86.721 11.179 1.00 30.01 2103 LEU A C 1
ATOM 2219 O O . LEU A 1 268 ? 24.007 86.294 11.865 1.00 29.89 2103 LEU A O 1
ATOM 2224 N N . GLY A 1 269 ? 26.205 86.354 11.363 1.00 30.20 2104 GLY A N 1
ATOM 2225 C CA . GLY A 1 269 ? 26.572 85.424 12.433 1.00 30.82 2104 GLY A CA 1
ATOM 2226 C C . GLY A 1 269 ? 28.026 85.465 12.878 1.00 31.43 2104 GLY A C 1
ATOM 2227 O O . GLY A 1 269 ? 28.821 86.294 12.411 1.00 30.82 2104 GLY A O 1
ATOM 2228 N N . GLU A 1 270 ? 28.378 84.544 13.771 1.00 31.61 2105 GLU A N 1
ATOM 2229 C CA . GLU A 1 270 ? 29.742 84.466 14.300 1.00 32.50 2105 GLU A CA 1
ATOM 2230 C C . GLU A 1 270 ? 30.248 83.023 14.287 1.00 33.14 2105 GLU A C 1
ATOM 2231 O O . GLU A 1 270 ? 29.813 82.206 15.097 1.00 33.42 2105 GLU A O 1
ATOM 2237 N N . VAL A 1 271 ? 31.180 82.724 13.382 1.00 33.71 2106 VAL A N 1
ATOM 2238 C CA . VAL A 1 271 ? 31.596 81.334 13.112 1.00 34.73 2106 VAL A CA 1
ATOM 2239 C C . VAL A 1 271 ? 32.188 80.606 14.334 1.00 34.97 2106 VAL A C 1
ATOM 2240 O O . VAL A 1 271 ? 31.865 79.435 14.586 1.00 34.91 2106 VAL A O 1
ATOM 2244 N N . SER A 1 272 ? 33.031 81.299 15.098 1.00 34.82 2107 SER A N 1
ATOM 2245 C CA . SER A 1 272 ? 33.669 80.700 16.275 1.00 35.10 2107 SER A CA 1
ATOM 2246 C C . SER A 1 272 ? 32.673 80.270 17.362 1.00 35.27 2107 SER A C 1
ATOM 2247 O O . SER A 1 272 ? 32.983 79.406 18.188 1.00 36.08 2107 SER A O 1
ATOM 2250 N N . LYS A 1 273 ? 31.478 80.857 17.346 1.00 35.04 2108 LYS A N 1
ATOM 2251 C CA . LYS A 1 273 ? 30.456 80.573 18.351 1.00 34.79 2108 LYS A CA 1
ATOM 2252 C C . LYS A 1 273 ? 29.318 79.730 17.768 1.00 34.38 2108 LYS A C 1
ATOM 2253 O O . LYS A 1 273 ? 28.343 79.425 18.457 1.00 33.78 2108 LYS A O 1
ATOM 2259 N N . LYS A 1 274 ? 29.460 79.364 16.494 1.00 34.19 2109 LYS A N 1
ATOM 2260 C CA . LYS A 1 274 ? 28.404 78.681 15.728 1.00 34.64 2109 LYS A CA 1
ATOM 2261 C C . LYS A 1 274 ? 27.045 79.360 15.938 1.00 34.54 2109 LYS A C 1
ATOM 2262 O O . LYS A 1 274 ? 26.007 78.690 16.060 1.00 33.78 2109 LYS A O 1
ATOM 2268 N N . GLU A 1 275 ? 27.061 80.695 15.955 1.00 34.39 2110 GLU A N 1
ATOM 2269 C CA . GLU A 1 275 ? 25.881 81.487 16.313 1.00 35.19 2110 GLU A CA 1
ATOM 2270 C C . GLU A 1 275 ? 25.363 82.354 15.158 1.00 34.87 2110 GLU A C 1
ATOM 2271 O O . GLU A 1 275 ? 26.140 82.972 14.431 1.00 34.43 2110 GLU A O 1
ATOM 2277 N N . LEU A 1 276 ? 24.043 82.371 14.999 1.00 35.14 2111 LEU A N 1
ATOM 2278 C CA . LEU A 1 276 ? 23.362 83.203 14.024 1.00 35.88 2111 LEU A CA 1
ATOM 2279 C C . LEU A 1 276 ? 22.681 84.360 14.773 1.00 36.04 2111 LEU A C 1
ATOM 2280 O O . LEU A 1 276 ? 21.952 84.133 15.760 1.00 35.98 2111 LEU A O 1
ATOM 2285 N N . TYR A 1 277 ? 22.954 85.593 14.326 1.00 36.47 2112 TYR A N 1
ATOM 2286 C CA . TYR A 1 277 ? 22.453 86.809 14.991 1.00 36.08 2112 TYR A CA 1
ATOM 2287 C C . TYR A 1 277 ? 21.239 87.483 14.342 1.00 36.11 2112 TYR A C 1
ATOM 2288 O O . TYR A 1 277 ? 20.474 88.185 15.027 1.00 36.30 2112 TYR A O 1
ATOM 2297 N N . ALA A 1 278 ? 21.090 87.304 13.025 1.00 35.83 2113 ALA A N 1
ATOM 2298 C CA . ALA A 1 278 ? 19.964 87.880 12.289 1.00 35.99 2113 ALA A CA 1
ATOM 2299 C C . ALA A 1 278 ? 19.778 87.158 10.963 1.00 35.77 2113 ALA A C 1
ATOM 2300 O O . ALA A 1 278 ? 20.728 86.616 10.412 1.00 35.61 2113 ALA A O 1
ATOM 2302 N N . ILE A 1 279 ? 18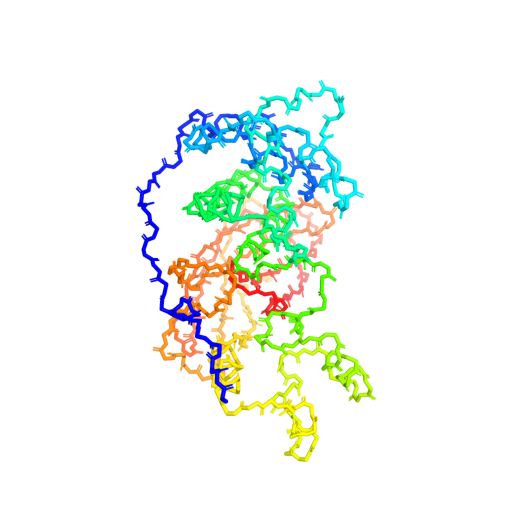.540 87.141 10.477 1.00 36.10 2114 ILE A N 1
ATOM 2303 C CA . ILE A 1 279 ? 18.211 86.535 9.184 1.00 35.33 2114 ILE A CA 1
ATOM 2304 C C . ILE A 1 279 ? 17.027 87.257 8.536 1.00 35.86 2114 ILE A C 1
ATOM 2305 O O . ILE A 1 279 ? 16.078 87.671 9.228 1.00 35.40 2114 ILE A O 1
ATOM 2310 N N . LYS A 1 280 ? 17.108 87.432 7.212 1.00 36.03 2115 LYS A N 1
ATOM 2311 C CA . LYS A 1 280 ? 16.040 88.049 6.427 1.00 36.65 2115 LYS A CA 1
ATOM 2312 C C . LYS A 1 280 ? 15.973 87.322 5.097 1.00 36.30 2115 LYS A C 1
ATOM 2313 O O . LYS A 1 280 ? 17.007 87.051 4.488 1.00 36.87 2115 LYS A O 1
ATOM 2319 N N . LYS A 1 281 ? 14.762 86.981 4.675 1.00 36.28 2116 LYS A N 1
ATOM 2320 C CA . LYS A 1 281 ? 14.532 86.402 3.356 1.00 36.68 2116 LYS A CA 1
ATOM 2321 C C . LYS A 1 281 ? 14.143 87.518 2.384 1.00 36.46 2116 LYS A C 1
ATOM 2322 O O . LYS A 1 281 ? 13.224 88.296 2.663 1.00 35.97 2116 LYS A O 1
ATOM 2328 N N . VAL A 1 282 ? 14.849 87.594 1.253 1.00 36.10 2117 VAL A N 1
ATOM 2329 C CA . VAL A 1 282 ? 14.681 88.693 0.301 1.00 36.29 2117 VAL A CA 1
ATOM 2330 C C . VAL A 1 282 ? 14.646 88.187 -1.144 1.00 36.51 2117 VAL A C 1
ATOM 2331 O O . VAL A 1 282 ? 15.098 87.072 -1.431 1.00 36.11 2117 VAL A O 1
ATOM 2335 N N . THR A 1 283 ? 14.078 89.002 -2.032 1.00 36.76 2118 THR A N 1
ATOM 2336 C CA . THR A 1 283 ? 14.116 88.737 -3.469 1.00 37.35 2118 THR A CA 1
ATOM 2337 C C . THR A 1 283 ? 14.915 89.850 -4.140 1.00 37.71 2118 THR A C 1
ATOM 2338 O O . THR A 1 283 ? 14.669 91.044 -3.893 1.00 37.65 2118 THR A O 1
ATOM 2342 N N . LEU A 1 284 ? 15.878 89.467 -4.973 1.00 37.50 2119 LEU A N 1
ATOM 2343 C CA . LEU A 1 284 ? 16.778 90.442 -5.578 1.00 37.84 2119 LEU A CA 1
ATOM 2344 C C . LEU A 1 284 ? 16.319 90.801 -6.993 1.00 38.22 2119 LEU A C 1
ATOM 2345 O O . LEU A 1 284 ? 16.991 90.481 -7.974 1.00 37.89 2119 LEU A O 1
ATOM 2350 N N . ASN A 1 285 ? 15.169 91.474 -7.066 1.00 38.46 2120 ASN A N 1
ATOM 2351 C CA . ASN A 1 285 ? 14.496 91.798 -8.327 1.00 39.41 2120 ASN A CA 1
ATOM 2352 C C . ASN A 1 285 ? 15.053 92.999 -9.097 1.00 39.80 2120 ASN A C 1
ATOM 2353 O O . ASN A 1 285 ? 14.679 93.230 -10.260 1.00 39.91 2120 ASN A O 1
ATOM 2358 N N . LYS A 1 286 ? 15.939 93.762 -8.460 1.00 39.98 2121 LYS A N 1
ATOM 2359 C CA . LYS A 1 286 ? 16.481 94.976 -9.078 1.00 40.17 2121 LYS A CA 1
ATOM 2360 C C . LYS A 1 286 ? 17.997 94.918 -9.306 1.00 40.04 2121 LYS A C 1
ATOM 2361 O O . LYS A 1 286 ? 18.679 94.022 -8.799 1.00 40.05 2121 LYS A O 1
ATOM 2367 N N . GLU A 1 287 ? 18.512 95.876 -10.079 1.00 39.95 2122 GLU A N 1
ATOM 2368 C CA . GLU A 1 287 ? 19.949 95.986 -10.346 1.00 40.00 2122 GLU A CA 1
ATOM 2369 C C . GLU A 1 287 ? 20.742 96.322 -9.077 1.00 39.67 2122 GLU A C 1
ATOM 2370 O O . GLU A 1 287 ? 21.886 95.889 -8.910 1.00 40.01 2122 GLU A O 1
ATOM 2376 N N . THR A 1 288 ? 20.131 97.096 -8.188 1.00 38.69 2123 THR A N 1
ATOM 2377 C CA . THR A 1 288 ? 20.704 97.336 -6.867 1.00 38.32 2123 THR A CA 1
ATOM 2378 C C . THR A 1 288 ? 19.613 97.427 -5.798 1.00 37.74 2123 THR A C 1
ATOM 2379 O O . THR A 1 288 ? 18.495 97.858 -6.077 1.00 37.38 2123 THR A O 1
ATOM 2383 N N . GLN A 1 289 ? 19.944 96.984 -4.584 1.00 37.17 2124 GLN A N 1
ATOM 2384 C CA . GLN A 1 289 ? 19.019 97.020 -3.451 1.00 36.44 2124 GLN A CA 1
ATOM 2385 C C . GLN A 1 289 ? 19.771 96.946 -2.127 1.00 36.15 2124 GLN A C 1
ATOM 2386 O O . GLN A 1 289 ? 20.824 96.315 -2.040 1.00 36.17 2124 GLN A O 1
ATOM 2392 N N . GLN A 1 290 ? 19.227 97.599 -1.105 1.00 36.05 2125 GLN A N 1
ATOM 2393 C CA . GLN A 1 290 ? 19.809 97.545 0.236 1.00 36.11 2125 GLN A CA 1
ATOM 2394 C C . GLN A 1 290 ? 18.771 97.154 1.296 1.00 35.92 2125 GLN A C 1
ATOM 2395 O O . GLN A 1 290 ? 17.581 97.424 1.135 1.00 35.39 2125 GLN A O 1
ATOM 2401 N N . TYR A 1 291 ? 19.230 96.498 2.362 1.00 36.02 2126 TYR A N 1
ATOM 2402 C CA . TYR A 1 291 ? 18.348 96.000 3.427 1.00 36.90 2126 TYR A CA 1
ATOM 2403 C C . TYR A 1 291 ? 18.920 96.290 4.800 1.00 37.56 2126 TYR A C 1
ATOM 2404 O O . TYR A 1 291 ? 20.136 96.328 4.975 1.00 37.69 2126 TYR A O 1
ATOM 2413 N N . GLU A 1 292 ? 18.029 96.466 5.772 1.00 38.83 2127 GLU A N 1
ATOM 2414 C CA . GLU A 1 292 ? 18.420 96.675 7.166 1.00 40.09 2127 GLU A CA 1
ATOM 2415 C C . GLU A 1 292 ? 18.137 95.425 8.003 1.00 40.16 2127 GLU A C 1
ATOM 2416 O O . GLU A 1 292 ? 17.016 94.899 7.981 1.00 40.94 2127 GLU A O 1
ATOM 2422 N N . LEU A 1 293 ? 19.165 94.937 8.702 1.00 39.80 2128 LEU A N 1
ATOM 2423 C CA . LEU A 1 293 ? 19.010 93.872 9.704 1.00 39.70 2128 LEU A CA 1
ATOM 2424 C C . LEU A 1 293 ? 19.290 94.455 11.079 1.00 39.34 2128 LEU A C 1
ATOM 2425 O O . LEU A 1 293 ? 20.200 95.266 11.232 1.00 39.31 2128 LEU A O 1
ATOM 2430 N N . GLU A 1 294 ? 18.514 94.025 12.070 1.00 39.15 2129 GLU A N 1
ATOM 2431 C CA . GLU A 1 294 ? 18.697 94.458 13.461 1.00 39.46 2129 GLU A CA 1
ATOM 2432 C C . GLU A 1 294 ? 19.179 93.270 14.297 1.00 38.91 2129 GLU A C 1
ATOM 2433 O O . GLU A 1 294 ? 18.681 92.150 14.148 1.00 38.70 2129 GLU A O 1
ATOM 2439 N N . PHE A 1 295 ? 20.157 93.506 15.169 1.00 38.37 2130 PHE A N 1
ATOM 2440 C CA . PHE A 1 295 ? 20.644 92.450 16.052 1.00 38.13 2130 PHE A CA 1
ATOM 2441 C C . PHE A 1 295 ? 20.982 92.991 17.429 1.00 38.19 2130 PHE A C 1
ATOM 2442 O O . PHE A 1 295 ? 21.072 94.203 17.621 1.00 38.18 2130 PHE A O 1
ATOM 2450 N N . ASP A 1 296 ? 21.146 92.085 18.383 1.00 38.55 2131 ASP A N 1
ATOM 2451 C CA . ASP A 1 296 ? 21.567 92.468 19.720 1.00 39.10 2131 ASP A CA 1
ATOM 2452 C C . ASP A 1 296 ? 23.087 92.543 19.763 1.00 39.01 2131 ASP A C 1
ATOM 2453 O O . ASP A 1 296 ? 23.770 91.553 19.504 1.00 38.91 2131 ASP A O 1
ATOM 2458 N N . THR A 1 297 ? 23.615 93.732 20.054 1.00 38.85 2132 THR A N 1
ATOM 2459 C CA . THR A 1 297 ? 25.063 93.915 20.166 1.00 39.05 2132 THR A CA 1
ATOM 2460 C C . THR A 1 297 ? 25.631 92.870 21.140 1.00 39.43 2132 THR A C 1
ATOM 2461 O O . THR A 1 297 ? 25.146 92.753 22.270 1.00 39.29 2132 THR A O 1
ATOM 2465 N N . PRO A 1 298 ? 26.613 92.064 20.679 1.00 39.97 2133 PRO A N 1
ATOM 2466 C CA . PRO A 1 298 ? 27.310 91.070 21.507 1.00 40.37 2133 PRO A CA 1
ATOM 2467 C C . PRO A 1 298 ? 28.033 91.654 22.714 1.00 40.64 2133 PRO A C 1
ATOM 2468 O O . PRO A 1 298 ? 28.114 92.875 22.856 1.00 40.60 2133 PRO A O 1
ATOM 2472 N N . THR A 1 299 ? 28.550 90.768 23.567 1.00 41.14 2134 THR A N 1
ATOM 2473 C CA . THR A 1 299 ? 29.305 91.139 24.768 1.00 41.50 2134 THR A CA 1
ATOM 2474 C C . THR A 1 299 ? 30.524 91.996 24.422 1.00 41.15 2134 THR A C 1
ATOM 2475 O O . THR A 1 299 ? 30.950 92.039 23.269 1.00 41.16 2134 THR A O 1
ATOM 2479 N N . SER A 1 300 ? 31.082 92.668 25.426 1.00 40.60 2135 SER A N 1
ATOM 2480 C CA . SER A 1 300 ? 32.284 93.488 25.243 1.00 40.32 2135 SER A CA 1
ATOM 2481 C C . SER A 1 300 ? 33.470 92.650 24.761 1.00 39.90 2135 SER A C 1
ATOM 2482 O O . SER A 1 300 ? 33.579 91.466 25.090 1.00 39.91 2135 SER A O 1
ATOM 2485 N N . GLY A 1 301 ? 34.340 93.270 23.966 1.00 39.52 2136 GLY A N 1
ATOM 2486 C CA . GLY A 1 301 ? 35.495 92.586 23.385 1.00 38.98 2136 GLY A CA 1
ATOM 2487 C C . GLY A 1 301 ? 35.394 92.467 21.876 1.00 38.84 2136 GLY A C 1
ATOM 2488 O O . GLY A 1 301 ? 34.434 92.957 21.272 1.00 38.75 2136 GLY A O 1
ATOM 2489 N N . LYS A 1 302 ? 36.382 91.811 21.270 1.00 38.39 2137 LYS A N 1
ATOM 2490 C CA . LYS A 1 302 ? 36.432 91.655 19.816 1.00 38.73 2137 LYS A CA 1
ATOM 2491 C C . LYS A 1 302 ? 35.580 90.495 19.312 1.00 37.87 2137 LYS A C 1
ATOM 2492 O O . LYS A 1 302 ? 35.488 89.449 19.960 1.00 37.50 2137 LYS A O 1
ATOM 2498 N N . HIS A 1 303 ? 34.959 90.700 18.152 1.00 37.36 2138 HIS A N 1
ATOM 2499 C CA . HIS A 1 303 ? 34.149 89.677 17.493 1.00 36.75 2138 HIS A CA 1
ATOM 2500 C C . HIS A 1 303 ? 34.398 89.729 15.991 1.00 36.61 2138 HIS A C 1
ATOM 2501 O O . HIS A 1 303 ? 34.419 90.810 15.395 1.00 36.58 2138 HIS A O 1
ATOM 2508 N N . ASN A 1 304 ? 34.606 88.561 15.393 1.00 35.79 2139 ASN A N 1
ATOM 2509 C CA . ASN A 1 304 ? 34.747 88.445 13.947 1.00 35.59 2139 ASN A CA 1
ATOM 2510 C C . ASN A 1 304 ? 33.440 87.926 13.362 1.00 34.88 2139 ASN A C 1
ATOM 2511 O O . ASN A 1 304 ? 33.080 86.761 13.555 1.00 34.22 2139 ASN A O 1
ATOM 2516 N N . LEU A 1 305 ? 32.725 88.809 12.672 1.00 33.88 2140 LEU A N 1
ATOM 2517 C CA . LEU A 1 305 ? 31.406 88.492 12.148 1.00 33.17 2140 LEU A CA 1
ATOM 2518 C C . LEU A 1 305 ? 31.466 88.163 10.668 1.00 33.02 2140 LEU A C 1
ATOM 2519 O O . LEU A 1 305 ? 32.427 88.531 9.980 1.00 32.87 2140 LEU A O 1
ATOM 2524 N N . THR A 1 306 ? 30.440 87.461 10.185 1.00 32.66 2141 THR A N 1
ATOM 2525 C CA . THR A 1 306 ? 30.300 87.221 8.749 1.00 33.23 2141 THR A CA 1
ATOM 2526 C C . THR A 1 306 ? 28.872 87.512 8.311 1.00 32.84 2141 THR A C 1
ATOM 2527 O O . THR A 1 306 ? 27.913 87.225 9.046 1.00 31.90 2141 THR A O 1
ATOM 2531 N N . ILE A 1 307 ? 28.751 88.096 7.117 1.00 32.60 2142 ILE A N 1
ATOM 2532 C CA . ILE A 1 307 ? 27.475 88.185 6.414 1.00 33.60 2142 ILE A CA 1
ATOM 2533 C C . ILE A 1 307 ? 27.510 87.175 5.270 1.00 33.59 2142 ILE A C 1
ATOM 2534 O O . ILE A 1 307 ? 28.455 87.175 4.476 1.00 33.30 2142 ILE A O 1
ATOM 2539 N N . TRP A 1 308 ? 26.497 86.313 5.213 1.00 33.67 2143 TRP A N 1
ATOM 2540 C CA . TRP A 1 308 ? 26.291 85.425 4.053 1.00 34.08 2143 TRP A CA 1
ATOM 2541 C C . TRP A 1 308 ? 25.046 85.840 3.277 1.00 34.04 2143 TRP A C 1
ATOM 2542 O O . TRP A 1 308 ? 24.012 86.188 3.873 1.00 34.93 2143 TRP A O 1
ATOM 2553 N N A CYS A 1 309 ? 25.160 85.798 1.952 0.50 33.51 2144 CYS A N 1
ATOM 2554 N N B CYS A 1 309 ? 25.133 85.801 1.945 0.50 33.76 2144 CYS A N 1
ATOM 2555 C CA A CYS A 1 309 ? 24.026 85.908 1.063 0.50 32.75 2144 CYS A CA 1
ATOM 2556 C CA B CYS A 1 309 ? 23.949 85.924 1.099 0.50 33.52 2144 CYS A CA 1
ATOM 2557 C C A CYS A 1 309 ? 23.928 84.538 0.407 0.50 32.16 2144 CYS A C 1
ATOM 2558 C C B CYS A 1 309 ? 23.803 84.646 0.267 0.50 32.65 2144 CYS A C 1
ATOM 2559 O O A CYS A 1 309 ? 24.863 84.111 -0.281 0.50 31.47 2144 CYS A O 1
ATOM 2560 O O B CYS A 1 309 ? 24.555 84.407 -0.682 0.50 32.00 2144 CYS A O 1
ATOM 2565 N N . VAL A 1 310 ? 22.823 83.834 0.653 1.00 32.04 2145 VAL A N 1
ATOM 2566 C CA . VAL A 1 310 ? 22.690 82.445 0.188 1.00 31.86 2145 VAL A CA 1
ATOM 2567 C C . VAL A 1 310 ? 21.432 82.245 -0.644 1.00 32.11 2145 VAL A C 1
ATOM 2568 O O . VAL A 1 310 ? 20.324 82.520 -0.178 1.00 32.32 2145 VAL A O 1
ATOM 2572 N N . CYS A 1 311 ? 21.600 81.746 -1.866 1.00 31.86 2146 CYS A N 1
ATOM 2573 C CA . CYS A 1 311 ? 20.459 81.546 -2.764 1.00 31.98 2146 CYS A CA 1
ATOM 2574 C C . CYS A 1 311 ? 19.712 80.245 -2.460 1.00 31.07 2146 CYS A C 1
ATOM 2575 O O . CYS A 1 311 ? 20.316 79.234 -2.069 1.00 30.80 2146 CYS A O 1
ATOM 2578 N N . ASP A 1 312 ? 18.389 80.254 -2.593 1.00 30.77 2147 ASP A N 1
ATOM 2579 C CA . ASP A 1 312 ? 17.635 79.012 -2.309 1.00 29.87 2147 ASP A CA 1
ATOM 2580 C C . ASP A 1 312 ? 17.414 78.093 -3.532 1.00 29.93 2147 ASP A C 1
ATOM 2581 O O . ASP A 1 312 ? 16.804 77.010 -3.409 1.00 30.39 2147 ASP A O 1
ATOM 2586 N N . SER A 1 313 ? 17.939 78.490 -4.698 1.00 29.35 2148 SER A N 1
ATOM 2587 C CA . SER A 1 313 ? 17.524 77.858 -5.970 1.00 29.63 2148 SER A CA 1
ATOM 2588 C C . SER A 1 313 ? 18.636 77.372 -6.901 1.00 28.50 2148 SER A C 1
ATOM 2589 O O . SER A 1 313 ? 18.357 76.670 -7.893 1.00 28.59 2148 SER A O 1
ATOM 2592 N N . TYR A 1 314 ? 19.884 77.740 -6.571 1.00 28.00 2149 TYR A N 1
ATOM 2593 C CA . TYR A 1 314 ? 21.072 77.392 -7.364 1.00 27.52 2149 TYR A CA 1
ATOM 2594 C C . TYR A 1 314 ? 22.228 77.066 -6.436 1.00 27.62 2149 TYR A C 1
ATOM 2595 O O . TYR A 1 314 ? 22.238 77.512 -5.260 1.00 28.10 2149 TYR A O 1
ATOM 2604 N N . LEU A 1 315 ? 23.209 76.321 -6.964 1.00 26.84 2150 LEU A N 1
ATOM 2605 C CA . LEU A 1 315 ? 24.453 76.058 -6.226 1.00 27.93 2150 LEU A CA 1
ATOM 2606 C C . LEU A 1 315 ? 25.601 76.922 -6.775 1.00 27.92 2150 LEU A C 1
ATOM 2607 O O . LEU A 1 315 ? 25.624 77.232 -7.977 1.00 28.18 2150 LEU A O 1
ATOM 2612 N N . ASP A 1 316 ? 26.519 77.299 -5.875 1.00 29.43 2151 ASP A N 1
ATOM 2613 C CA . ASP A 1 316 ? 27.816 77.980 -6.177 1.00 30.09 2151 ASP A CA 1
ATOM 2614 C C . ASP A 1 316 ? 27.712 79.491 -6.503 1.00 30.17 2151 ASP A C 1
ATOM 2615 O O . ASP A 1 316 ? 28.686 80.108 -6.952 1.00 30.17 2151 ASP A O 1
ATOM 2620 N N . ALA A 1 317 ? 26.546 80.081 -6.251 1.00 30.47 2152 ALA A N 1
ATOM 2621 C CA . ALA A 1 317 ? 26.330 81.530 -6.484 1.00 30.94 2152 ALA A CA 1
ATOM 2622 C C . ALA A 1 317 ? 26.309 82.377 -5.190 1.00 31.82 2152 ALA A C 1
ATOM 2623 O O . ALA A 1 317 ? 26.010 83.590 -5.218 1.00 32.06 2152 ALA A O 1
ATOM 2625 N N . ASP A 1 318 ? 26.637 81.739 -4.068 1.00 31.58 2153 ASP A N 1
ATOM 2626 C CA . ASP A 1 318 ? 26.604 82.410 -2.771 1.00 32.48 2153 ASP A CA 1
ATOM 2627 C C . ASP A 1 318 ? 27.824 83.311 -2.565 1.00 33.23 2153 ASP A C 1
ATOM 2628 O O . ASP A 1 318 ? 28.883 83.100 -3.180 1.00 33.72 2153 ASP A O 1
ATOM 2633 N N . LYS A 1 319 ? 27.651 84.332 -1.721 1.00 33.55 2154 LYS A N 1
ATOM 2634 C CA . LYS A 1 319 ? 28.722 85.285 -1.413 1.00 34.56 2154 LYS A CA 1
ATOM 2635 C C . LYS A 1 319 ? 28.781 85.557 0.082 1.00 35.21 2154 LYS A C 1
ATOM 2636 O O . LYS A 1 319 ? 27.785 85.406 0.792 1.00 35.26 2154 LYS A O 1
ATOM 2642 N N . GLU A 1 320 ? 29.962 85.953 0.544 1.00 36.20 2155 GLU A N 1
ATOM 2643 C CA . GLU A 1 320 ? 30.182 86.253 1.958 1.00 37.60 2155 GLU A CA 1
ATOM 2644 C C . GLU A 1 320 ? 31.235 87.336 2.152 1.00 37.64 2155 GLU A C 1
ATOM 2645 O O . GLU A 1 320 ? 32.015 87.633 1.245 1.00 37.38 2155 GLU A O 1
ATOM 2651 N N . LEU A 1 321 ? 31.237 87.919 3.351 1.00 37.94 2156 LEU A N 1
ATOM 2652 C CA . LEU A 1 321 ? 32.136 89.012 3.717 1.00 38.61 2156 LEU A CA 1
ATOM 2653 C C . LEU A 1 321 ? 32.335 88.881 5.217 1.00 38.30 2156 LEU A C 1
ATOM 2654 O O . LEU A 1 321 ? 31.368 88.659 5.947 1.00 38.62 2156 LEU A O 1
ATOM 2659 N N . SER A 1 322 ? 33.578 89.017 5.675 1.00 38.03 2157 SER A N 1
ATOM 2660 C CA . SER A 1 322 ? 33.877 88.982 7.110 1.00 38.15 2157 SER A CA 1
ATOM 2661 C C . SER A 1 322 ? 34.466 90.310 7.563 1.00 38.31 2157 SER A C 1
ATOM 2662 O O . SER A 1 322 ? 35.203 90.956 6.813 1.00 37.96 2157 SER A O 1
ATOM 2665 N N . PHE A 1 323 ? 34.121 90.723 8.784 1.00 38.20 2158 PHE A N 1
ATOM 2666 C CA . PHE A 1 323 ? 34.611 91.987 9.348 1.00 38.70 2158 PHE A CA 1
ATOM 2667 C C . PHE A 1 323 ? 34.698 91.910 10.860 1.00 38.95 2158 PHE A C 1
ATOM 2668 O O . PHE A 1 323 ? 33.940 91.175 11.494 1.00 38.84 2158 PHE A O 1
ATOM 2676 N N A GLU A 1 324 ? 35.621 92.676 11.439 0.50 38.88 2159 GLU A N 1
ATOM 2677 N N B GLU A 1 324 ? 35.626 92.673 11.432 0.50 39.06 2159 GLU A N 1
ATOM 2678 C CA A GLU A 1 324 ? 35.799 92.696 12.889 0.50 39.11 2159 GLU A CA 1
ATOM 2679 C CA B GLU A 1 324 ? 35.804 92.714 12.882 0.50 39.51 2159 GLU A CA 1
ATOM 2680 C C A GLU A 1 324 ? 35.054 93.864 13.537 0.50 39.29 2159 GLU A C 1
ATOM 2681 C C B GLU A 1 324 ? 35.020 93.864 13.519 0.50 39.48 2159 GLU A C 1
ATOM 2682 O O A GLU A 1 324 ? 35.065 94.985 13.020 0.50 39.48 2159 GLU A O 1
ATOM 2683 O O B GLU A 1 324 ? 34.961 94.969 12.971 0.50 39.65 2159 GLU A O 1
ATOM 2694 N N . ILE A 1 325 ? 34.396 93.585 14.660 1.00 39.52 2160 ILE A N 1
ATOM 2695 C CA . ILE A 1 325 ? 33.791 94.637 15.486 1.00 40.00 2160 ILE A CA 1
ATOM 2696 C C . ILE A 1 325 ? 34.440 94.637 16.859 1.00 40.28 2160 ILE A C 1
ATOM 2697 O O . ILE A 1 325 ? 34.969 93.614 17.315 1.00 40.11 2160 ILE A O 1
ATOM 2702 N N . ASN A 1 326 ? 34.417 95.800 17.505 1.00 40.79 2161 ASN A N 1
ATOM 2703 C CA . ASN A 1 326 ? 34.900 95.905 18.869 1.00 41.72 2161 ASN A CA 1
ATOM 2704 C C . ASN A 1 326 ? 33.868 96.589 19.752 1.00 42.15 2161 ASN A C 1
ATOM 2705 O O . ASN A 1 326 ? 33.752 97.839 19.748 1.00 42.96 2161 ASN A O 1
ATOM 2710 N N . VAL A 1 327 ? 33.116 95.743 20.514 1.00 42.52 2162 VAL A N 1
ATOM 2711 C CA . VAL A 1 327 ? 32.043 96.224 21.373 1.00 42.82 2162 VAL A CA 1
ATOM 2712 C C . VAL A 1 327 ? 32.650 96.868 22.624 1.00 43.25 2162 VAL A C 1
ATOM 2713 O O . VAL A 1 327 ? 33.485 96.261 23.303 1.00 43.51 2162 VAL A O 1
ATOM 2717 N N . LYS A 1 328 ? 32.237 98.106 22.904 1.00 43.88 2163 LYS A N 1
ATOM 2718 C CA . LYS A 1 328 ? 32.686 98.852 24.085 1.00 44.46 2163 LYS A CA 1
ATOM 2719 C C . LYS A 1 328 ? 32.274 98.188 25.395 1.00 44.71 2163 LYS A C 1
ATOM 2720 O O . LYS A 1 328 ? 31.355 97.361 25.430 1.00 44.94 2163 LYS A O 1
#

Sequence (325 aa):
EATEIIISTLSNGLIASHYGVSFFTIQSSFVSSLSNTSTLLKNMLYVLLSTAVVEFESVPLRKGDRALLVKLLSKRLPLRFPEEHTSSGSVSFKVFLLLQAYFSRLELPVVDFQNDLKDILEKVVPLINVVVDILSANGYLNATTAMDLAQMLIQGVWDVDNPPLRRQIPHFNNKILEKCKEINVETVYDIMALLEDEERRDEILTLTDSSQLAQVAAFVNNYPNVELTYSLNNSDSLISGVKQKITIQLTRDVEPENLQQVTSEKYPFDKLESWWLVLGEVSKKELYAIKKVTLNKETQQYELEFDTPTSGKHNLTIWCCVCDSYLDADKELSFEEINVK

CATH classification: 1.10.3380.10 (+2 more: 1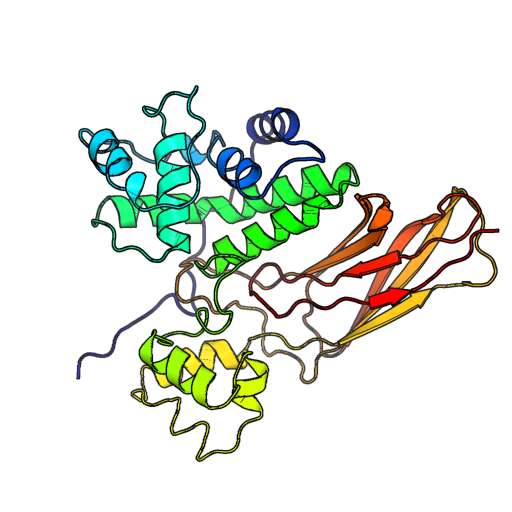.10.150.20, 2.60.40.150)

Organism: Saccharomyces cerevisiae (strain ATCC 204508 / S288c) (NCBI:txid559292)

Solvent-accessible surface area: 16436 Å² total; per-residue (Å²): 198,99,60,98,146,34,85,30,14,39,112,16,82,156,31,80,176,51,62,26,38,147,134,1,60,97,41,0,84,98,67,16,45,93,110,12,71,32,86,61,0,1,55,5,0,1,48,6,56,23,0,130,75,7,52,85,88,213,46,9,133,62,91,2,62,148,13,34,168,145,17,91,36,201,20,26,161,156,44,78,27,41,38,34,13,12,0,0,0,1,0,0,0,1,13,1,39,74,46,154,20,76,103,74,6,92,82,1,20,79,61,0,4,49,46,0,31,42,0,3,27,23,0,0,73,19,0,10,91,88,16,62,22,24,0,36,39,0,0,51,0,4,6,0,0,2,2,0,2,28,58,134,37,62,38,2,70,2,2,0,30,9,84,103,120,4,15,86,21,1,164,128,75,121,7,119,37,4,61,50,4,112,90,40,115,94,127,74,60,81,109,3,28,84,32,87,122,45,50,51,65,22,7,45,30,0,24,108,33,19,1,70,0,104,17,70,74,64,20,87,75,57,119,64,2,100,50,50,64,113,13,82,0,31,0,65,0,37,25,128,116,97,28,140,69,27,65,10,4,4,35,80,8,20,12,55,29,107,6,14,0,4,0,0,0,0,8,88,102,114,157,65,12,46,12,62,85,104,8,70,0,72,114,93,81,21,120,44,104,8,111,7,105,7,15,93,72,34,140,14,84,0,8,0,35,0,10,0,9,0,1,13,66,0,51,58,119,50,76,22,102,8,87,6,149

Radius of gyration: 21.47 Å; Cα contacts (8 Å, |Δi|>4): 540; chains: 1; bounding box: 42×59×60 Å

Secondary structure (DSSP, 8-state):
------TTSSSPBPPPP----HHHHHHHHHH--TT--HHHHHHHHHT-GGGGGS---TTHHHHHHHHHTTSSSPPPTTS-SSSHHHHHHHHHHHHHHT----HHHHHHHHHHHHHHHHHHHHHHHHHHHTTBTTHHHHHHHHHHHHHTS-TTS-GGGGSTT--HHHHHHHHHTT--SHHHHHHS-HHHHHHH----HHHHHHHHHHHHH---EEEEEEETTGGG--TTSEEEEEEEEEESS--S--BPP-SS--B--B--EEEEEEEGGGTEEEEEEEE---SSEEEEEEEEEPPPSEEEEEEEEEEESS-SS--EEEEEEEEE-

GO terms:
  GO:0003724 RNA helicase activity (F, IDA)
  GO:0005682 U5 snRNP (C, IDA)
  GO:0046540 U4/U6 x U5 tri-snRNP complex (C, IDA)
  GO:0005634 nucleus (C, HDA)
  GO:0003724 RNA helicase activity (F, IMP)
  GO:0000388 spliceosome conformational change to release U4 (or U4atac) and U1 (or U11) (P, IMP)
  GO:0042802 identical protein binding (F, IPI)
  GO:0005515 protein binding (F, IPI)